Protein AF-A0A1I7UHD6-F1 (afdb_monomer_lite)

InterPro domains:
  IPR021109 Aspartic peptidase domain superfamily [G3DSA:2.40.70.10] (118-215)
  IPR021109 Aspartic peptidase domain superfamily [SSF50630] (141-214)

Organism: NCBI:txid1561998

Radius of gyration: 34.46 Å; chains: 1; bounding box: 64×34×118 Å

Structure (mmCIF, N/CA/C/O backbone):
data_AF-A0A1I7UHD6-F1
#
_entry.id   AF-A0A1I7UHD6-F1
#
loop_
_atom_site.group_PDB
_atom_site.id
_atom_site.type_symbol
_atom_site.label_atom_id
_atom_site.label_alt_id
_atom_site.label_comp_id
_atom_site.label_asym_id
_atom_site.label_entity_id
_atom_site.label_seq_id
_atom_site.pdbx_PDB_ins_code
_atom_site.Cartn_x
_atom_site.Cartn_y
_atom_site.Cartn_z
_atom_site.occupancy
_atom_site.B_iso_or_equiv
_atom_site.auth_seq_id
_atom_site.auth_comp_id
_atom_site.auth_asym_id
_atom_site.auth_atom_id
_atom_site.pdbx_PDB_model_num
ATOM 1 N N . MET A 1 1 ? -45.005 -13.170 99.912 1.00 50.12 1 MET A N 1
ATOM 2 C CA . MET A 1 1 ? -44.453 -11.968 99.238 1.00 50.12 1 MET A CA 1
ATOM 3 C C . MET A 1 1 ? -43.103 -12.192 98.543 1.00 50.12 1 MET A C 1
ATOM 5 O O . MET A 1 1 ? -42.925 -11.662 97.458 1.00 50.12 1 MET A O 1
ATOM 9 N N . LEU A 1 2 ? -42.170 -12.991 99.082 1.00 47.84 2 LEU A N 1
ATOM 10 C CA . LEU A 1 2 ? -40.834 -13.198 98.481 1.00 47.84 2 LEU A CA 1
ATOM 11 C C . LEU A 1 2 ? -40.802 -14.017 97.167 1.00 47.84 2 LEU A C 1
ATOM 13 O O . LEU A 1 2 ? -39.896 -13.822 96.358 1.00 47.84 2 LEU A O 1
ATOM 17 N N . SER A 1 3 ? -41.776 -14.901 96.911 1.00 46.91 3 SER A N 1
ATOM 18 C CA . SER A 1 3 ? -41.813 -15.702 95.672 1.00 46.91 3 SER A CA 1
ATOM 19 C C . SER A 1 3 ? -42.258 -14.896 94.444 1.00 46.91 3 SER A C 1
ATOM 21 O O . SER A 1 3 ? -41.689 -15.072 93.369 1.00 46.91 3 SER A O 1
ATOM 23 N N . LEU A 1 4 ? -43.190 -13.947 94.606 1.00 42.12 4 LEU A N 1
ATOM 24 C CA . LEU A 1 4 ? -43.669 -13.089 93.512 1.00 42.12 4 LEU A CA 1
ATOM 25 C C . LEU A 1 4 ? -42.560 -12.182 92.952 1.00 42.12 4 LEU A C 1
ATOM 27 O O . LEU A 1 4 ? -42.476 -11.996 91.740 1.00 42.12 4 LEU A O 1
ATOM 31 N N . PHE A 1 5 ? -41.675 -11.676 93.819 1.00 47.91 5 PHE A N 1
ATOM 32 C CA . PHE A 1 5 ? -40.539 -10.827 93.432 1.00 47.91 5 PHE A CA 1
ATOM 33 C C . PHE A 1 5 ? -39.450 -11.578 92.651 1.00 47.91 5 PHE A C 1
ATOM 35 O O . PHE A 1 5 ? -38.775 -10.996 91.799 1.00 47.91 5 PHE A O 1
ATOM 42 N N . ARG A 1 6 ? -39.264 -12.880 92.913 1.00 47.97 6 ARG A N 1
ATOM 43 C CA . ARG A 1 6 ? -38.300 -13.703 92.163 1.00 47.97 6 ARG A CA 1
ATOM 44 C C . ARG A 1 6 ? -38.798 -14.013 90.752 1.00 47.97 6 ARG A C 1
ATOM 46 O O . ARG A 1 6 ? -38.011 -13.922 89.814 1.00 47.97 6 ARG A O 1
ATOM 53 N N . VAL A 1 7 ? -40.092 -14.296 90.591 1.00 50.19 7 VAL A N 1
ATOM 54 C CA . VAL A 1 7 ? -40.703 -14.578 89.279 1.00 50.19 7 VAL A CA 1
ATOM 55 C C . VAL A 1 7 ? -40.688 -13.340 88.370 1.00 50.19 7 VAL A C 1
ATOM 57 O O . VAL A 1 7 ? -40.366 -13.447 87.188 1.00 50.19 7 VAL A O 1
ATOM 60 N N . THR A 1 8 ? -40.935 -12.145 88.916 1.00 50.31 8 THR A N 1
ATOM 61 C CA . THR A 1 8 ? -40.861 -10.888 88.144 1.00 50.31 8 THR A CA 1
ATOM 62 C C . THR A 1 8 ? -39.436 -10.555 87.705 1.00 50.31 8 THR A C 1
ATOM 64 O O . THR A 1 8 ? -39.233 -10.229 86.538 1.00 50.31 8 THR A O 1
ATOM 67 N N . ARG A 1 9 ? -38.423 -10.708 88.573 1.00 51.16 9 ARG A N 1
ATOM 68 C CA . ARG A 1 9 ? -37.014 -10.497 88.179 1.00 51.16 9 ARG A CA 1
ATOM 69 C C . ARG A 1 9 ? -36.541 -11.472 87.100 1.00 5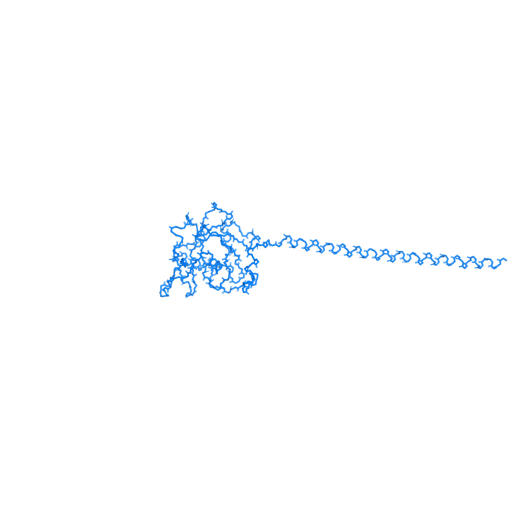1.16 9 ARG A C 1
ATOM 71 O O . ARG A 1 9 ? -35.817 -11.062 86.198 1.00 51.16 9 ARG A O 1
ATOM 78 N N . HIS A 1 10 ? -36.967 -12.734 87.165 1.00 51.56 10 HIS A N 1
ATOM 79 C CA . HIS A 1 10 ? -36.593 -13.742 86.171 1.00 51.56 10 HIS A CA 1
ATOM 80 C C . HIS A 1 10 ? -37.212 -13.450 84.795 1.00 51.56 10 HIS A C 1
ATOM 82 O O . HIS A 1 10 ? -36.529 -13.540 83.778 1.00 51.56 10 HIS A O 1
ATOM 88 N N . ASN A 1 11 ? -38.475 -13.013 84.761 1.00 47.78 11 ASN A N 1
ATOM 89 C CA . ASN A 1 11 ? -39.137 -12.629 83.515 1.00 47.78 11 ASN A CA 1
ATOM 90 C C . ASN A 1 11 ? -38.543 -11.343 82.914 1.00 47.78 11 ASN A C 1
ATOM 92 O O . ASN A 1 11 ? -38.290 -11.305 81.713 1.00 47.78 11 ASN A O 1
ATOM 96 N N . VAL A 1 12 ? -38.232 -10.324 83.724 1.00 55.00 12 VAL A N 1
ATOM 97 C CA . VAL A 1 12 ? -37.606 -9.074 83.242 1.00 55.00 12 VAL A CA 1
ATOM 98 C C . VAL A 1 12 ? -36.213 -9.323 82.646 1.00 55.00 12 VAL A C 1
ATOM 100 O O . VAL A 1 12 ? -35.902 -8.780 81.587 1.00 55.00 12 VAL A O 1
ATOM 103 N N . ALA A 1 13 ? -35.400 -10.191 83.258 1.00 55.41 13 ALA A N 1
ATOM 104 C CA . ALA A 1 13 ? -34.087 -10.561 82.723 1.00 55.41 13 ALA A CA 1
ATOM 105 C C . ALA A 1 13 ? -34.182 -11.290 81.367 1.00 55.41 13 ALA A C 1
ATOM 107 O O . ALA A 1 13 ? -33.401 -11.012 80.460 1.00 55.41 13 ALA A O 1
ATOM 108 N N . ARG A 1 14 ? -35.184 -12.165 81.200 1.00 51.88 14 ARG A N 1
ATOM 109 C CA . ARG A 1 14 ? -35.443 -12.900 79.948 1.00 51.88 14 ARG A CA 1
ATOM 110 C C . ARG A 1 14 ? -35.946 -11.992 78.817 1.00 51.88 14 ARG A C 1
ATOM 112 O O . ARG A 1 14 ? -35.573 -12.170 77.661 1.00 51.88 14 ARG A O 1
ATOM 119 N N . PHE A 1 15 ? -36.765 -10.989 79.141 1.00 50.00 15 PHE A N 1
ATOM 120 C CA . PHE A 1 15 ? -37.202 -9.974 78.174 1.00 50.00 15 PHE A CA 1
ATOM 121 C C . PHE A 1 15 ? -36.066 -9.022 77.769 1.00 50.00 15 PHE A C 1
ATOM 123 O O . PHE A 1 15 ? -35.993 -8.620 76.607 1.00 50.00 15 PHE A O 1
ATOM 130 N N . ALA A 1 16 ? -35.158 -8.693 78.692 1.00 55.28 16 ALA A N 1
ATOM 131 C CA . ALA A 1 16 ? -33.979 -7.881 78.399 1.00 55.28 16 ALA A CA 1
ATOM 132 C C . ALA A 1 16 ? -32.963 -8.620 77.503 1.00 55.28 16 ALA A C 1
ATOM 134 O O . ALA A 1 16 ? -32.478 -8.029 76.539 1.00 55.28 16 ALA A O 1
ATOM 135 N N . SER A 1 17 ? -32.705 -9.913 77.749 1.00 58.09 17 SER A N 1
ATOM 136 C CA . SER A 1 17 ? -31.796 -10.721 76.914 1.00 58.09 17 SER A CA 1
ATOM 137 C C . SER A 1 17 ? -32.329 -10.951 75.497 1.00 58.09 17 SER A C 1
ATOM 139 O O . SER A 1 17 ? -31.564 -10.974 74.538 1.00 58.09 17 SER A O 1
ATOM 141 N N . ASN A 1 18 ? -33.649 -11.084 75.336 1.00 57.94 18 ASN A N 1
ATOM 142 C CA . ASN A 1 18 ? -34.257 -11.219 74.012 1.00 57.94 18 ASN A CA 1
ATOM 143 C C . ASN A 1 18 ? -34.195 -9.914 73.205 1.00 57.94 18 ASN A C 1
ATOM 145 O O . ASN A 1 18 ? -34.052 -9.974 71.988 1.00 57.94 18 ASN A O 1
ATOM 149 N N . ARG A 1 19 ? -34.252 -8.740 73.854 1.00 61.19 19 ARG A N 1
ATOM 150 C CA . ARG A 1 19 ? -34.065 -7.448 73.170 1.00 61.19 19 ARG A CA 1
ATOM 151 C C . ARG A 1 19 ? -32.636 -7.246 72.672 1.00 61.19 19 ARG A C 1
ATOM 153 O O . ARG A 1 19 ? -32.474 -6.736 71.568 1.00 61.19 19 ARG A O 1
ATOM 160 N N . SER A 1 20 ? -31.621 -7.645 73.444 1.00 69.31 20 SER A N 1
ATOM 161 C CA . SER A 1 20 ? -30.226 -7.532 72.993 1.00 69.31 20 SER A CA 1
ATOM 162 C C . SER A 1 20 ? -29.933 -8.486 71.834 1.00 69.31 20 SER A C 1
ATOM 164 O O . SER A 1 20 ? -29.369 -8.064 70.833 1.00 69.31 20 SER A O 1
ATOM 166 N N . ALA A 1 21 ? -30.415 -9.732 71.907 1.00 69.62 21 ALA A N 1
ATOM 167 C CA . ALA A 1 21 ? -30.261 -10.705 70.825 1.00 69.62 21 ALA A CA 1
ATOM 168 C C . ALA A 1 21 ? -30.942 -10.256 69.517 1.00 69.62 21 ALA A C 1
ATOM 170 O O . ALA A 1 21 ? -30.402 -10.468 68.434 1.00 69.62 21 ALA A O 1
ATOM 171 N N . PHE A 1 22 ? -32.105 -9.600 69.608 1.00 71.50 22 PHE A N 1
ATOM 172 C CA . PHE A 1 22 ? -32.789 -9.041 68.438 1.00 71.50 22 PHE A CA 1
ATOM 173 C C . PHE A 1 22 ? -32.039 -7.846 67.837 1.00 71.50 22 PHE A C 1
ATOM 175 O O . PHE A 1 22 ? -31.973 -7.720 66.619 1.00 71.50 22 PHE A O 1
ATOM 182 N N . ALA A 1 23 ? -31.456 -6.985 68.676 1.00 75.44 23 ALA A N 1
ATOM 183 C CA . ALA A 1 23 ? -30.657 -5.850 68.219 1.00 75.44 23 ALA A CA 1
ATOM 184 C C . ALA A 1 23 ? -29.362 -6.301 67.520 1.00 75.44 23 ALA A C 1
ATOM 186 O O . ALA A 1 23 ? -29.008 -5.753 66.477 1.00 75.44 23 ALA A O 1
ATOM 187 N N . ASP A 1 24 ? -28.697 -7.332 68.046 1.00 77.50 24 ASP A N 1
ATOM 188 C CA . ASP A 1 24 ? -27.507 -7.921 67.423 1.00 77.50 24 ASP A CA 1
ATOM 189 C C . ASP A 1 24 ? -27.842 -8.617 66.095 1.00 77.50 24 ASP A C 1
ATOM 191 O O . ASP A 1 24 ? -27.095 -8.493 65.121 1.00 77.50 24 ASP A O 1
ATOM 195 N N . PHE A 1 25 ? -28.990 -9.302 66.022 1.00 77.81 25 PHE A N 1
ATOM 196 C CA . PHE A 1 25 ? -29.495 -9.887 64.779 1.00 77.81 25 PHE A CA 1
ATOM 197 C C . PHE A 1 25 ? -29.787 -8.812 63.722 1.00 77.81 25 PHE A C 1
ATOM 199 O O . PHE A 1 25 ? -29.304 -8.921 62.596 1.00 77.81 25 PHE A O 1
ATOM 206 N N . ASP A 1 26 ? -30.514 -7.753 64.090 1.00 82.38 26 ASP A N 1
ATOM 207 C CA . ASP A 1 26 ? -30.885 -6.663 63.179 1.00 82.38 26 ASP A CA 1
ATOM 208 C C . ASP A 1 26 ? -29.652 -5.897 62.672 1.00 82.38 26 ASP A C 1
ATOM 210 O O . ASP A 1 26 ? -29.547 -5.575 61.487 1.00 82.38 26 ASP A O 1
ATOM 214 N N . LYS A 1 27 ? -28.662 -5.679 63.546 1.00 87.31 27 LYS A N 1
ATOM 215 C CA . LYS A 1 27 ? -27.378 -5.079 63.169 1.00 87.31 27 LYS A CA 1
ATOM 216 C C . LYS A 1 27 ? -26.619 -5.950 62.169 1.00 87.31 27 LYS A C 1
ATOM 218 O O . LYS A 1 27 ? -26.208 -5.456 61.124 1.00 87.31 27 LYS A O 1
ATOM 223 N N . LYS A 1 28 ? -26.490 -7.253 62.441 1.00 86.62 28 LYS A N 1
ATOM 224 C CA . LYS A 1 28 ? -25.795 -8.188 61.544 1.00 86.62 28 LYS A CA 1
ATOM 225 C C . LYS A 1 28 ? -26.463 -8.269 60.169 1.00 86.62 28 LYS A C 1
ATOM 227 O O . LYS A 1 28 ? -25.769 -8.323 59.157 1.00 86.62 28 LYS A O 1
ATOM 232 N N . HIS A 1 29 ? -27.793 -8.243 60.127 1.00 85.00 29 HIS A N 1
ATOM 233 C CA . HIS A 1 29 ? -28.547 -8.275 58.874 1.00 85.00 29 HIS A CA 1
ATOM 234 C C . HIS A 1 29 ? -28.376 -6.983 58.060 1.00 85.00 29 HIS A C 1
ATOM 236 O O . HIS A 1 29 ? -28.239 -7.038 56.837 1.00 85.00 29 HIS A O 1
ATOM 242 N N . LYS A 1 30 ? -28.334 -5.823 58.730 1.00 88.06 30 LYS A N 1
ATOM 243 C CA . LYS A 1 30 ? -28.028 -4.529 58.099 1.00 88.06 30 LYS A CA 1
ATOM 244 C C . LYS A 1 30 ? -26.607 -4.480 57.548 1.00 88.06 30 LYS A C 1
ATOM 246 O O . LYS A 1 30 ? -26.426 -4.068 56.407 1.00 88.06 30 LYS A O 1
ATOM 251 N N . ASP A 1 31 ? -25.627 -4.967 58.305 1.00 90.25 31 ASP A N 1
ATOM 252 C CA . ASP A 1 31 ? -24.231 -5.020 57.860 1.00 90.25 31 ASP A CA 1
ATOM 253 C C . ASP A 1 31 ? -24.068 -5.939 56.630 1.00 90.25 31 ASP A C 1
ATOM 255 O O . ASP A 1 31 ? -23.335 -5.611 55.695 1.00 90.25 31 ASP A O 1
ATOM 259 N N . GLN A 1 32 ? -24.801 -7.060 56.579 1.00 91.06 32 GLN A N 1
ATOM 260 C CA . GLN A 1 32 ? -24.842 -7.938 55.402 1.00 91.06 32 GLN A CA 1
ATOM 261 C C . GLN A 1 32 ? -25.486 -7.268 54.180 1.00 91.06 32 GLN A C 1
ATOM 263 O O . GLN A 1 32 ? -24.952 -7.378 53.075 1.00 91.06 32 GLN A O 1
ATOM 268 N N . LEU A 1 33 ? -26.606 -6.563 54.364 1.00 90.25 33 LEU A N 1
ATOM 269 C CA . LEU A 1 33 ? -27.273 -5.810 53.295 1.00 90.25 33 LEU A CA 1
ATOM 270 C C . LEU A 1 33 ? -26.372 -4.708 52.726 1.00 90.25 33 LEU A C 1
ATOM 272 O O . LEU A 1 33 ? -26.298 -4.540 51.510 1.00 90.25 33 LEU A O 1
ATOM 276 N N . GLU A 1 34 ? -25.647 -4.000 53.588 1.00 91.88 34 GLU A N 1
ATOM 277 C CA . GLU A 1 34 ? -24.710 -2.958 53.171 1.00 91.88 34 GLU A CA 1
ATOM 278 C C . GLU A 1 34 ? -23.510 -3.546 52.409 1.00 91.88 34 GLU A C 1
ATOM 280 O O . GLU A 1 34 ? -23.064 -2.985 51.405 1.00 91.88 34 GLU A O 1
ATOM 285 N N . GLY A 1 35 ? -23.021 -4.718 52.830 1.00 93.06 35 GLY A N 1
ATOM 286 C CA . GLY A 1 35 ? -21.985 -5.464 52.112 1.00 93.06 35 GLY A CA 1
ATOM 287 C C . GLY A 1 35 ? -22.418 -5.877 50.702 1.00 93.06 35 GLY A C 1
ATOM 288 O O . GLY A 1 35 ? -21.689 -5.635 49.739 1.00 93.06 35 GLY A O 1
ATOM 289 N N . LEU A 1 36 ? -23.628 -6.428 50.567 1.00 92.50 36 LEU A N 1
ATOM 290 C CA . LEU A 1 36 ? -24.204 -6.802 49.269 1.00 92.50 36 LEU A CA 1
ATOM 291 C C . LEU A 1 36 ? -24.409 -5.587 48.361 1.00 92.50 36 LEU A C 1
ATOM 293 O O . LEU A 1 36 ? -24.122 -5.649 47.166 1.00 92.50 36 LEU A O 1
ATOM 297 N N . ARG A 1 37 ? -24.855 -4.460 48.922 1.00 92.88 37 ARG A N 1
ATOM 298 C CA . ARG A 1 37 ? -25.041 -3.220 48.164 1.00 92.88 37 ARG A CA 1
ATOM 299 C C . ARG A 1 37 ? -23.725 -2.707 47.582 1.00 92.88 37 ARG A C 1
ATOM 301 O O . ARG A 1 37 ? -23.682 -2.343 46.412 1.00 92.88 37 ARG A O 1
ATOM 308 N N . LYS A 1 38 ? -22.639 -2.735 48.360 1.00 94.56 38 LYS A N 1
ATOM 309 C CA . LYS A 1 38 ? -21.304 -2.353 47.869 1.00 94.56 38 LYS A CA 1
ATOM 310 C C . LYS A 1 38 ? -20.807 -3.269 46.752 1.00 94.56 38 LYS A C 1
ATOM 312 O O . LYS A 1 38 ? -20.218 -2.779 45.794 1.00 94.56 38 LYS A O 1
ATOM 317 N N . GLN A 1 39 ? -21.061 -4.574 46.855 1.00 94.12 39 GLN A N 1
ATOM 318 C CA . GLN A 1 39 ? -20.718 -5.522 45.791 1.00 94.12 39 GLN A CA 1
ATOM 319 C C . GLN A 1 39 ? -21.497 -5.240 44.503 1.00 94.12 39 GLN A C 1
ATOM 321 O O . GLN A 1 39 ? -20.906 -5.270 43.428 1.00 94.12 39 GLN A O 1
ATOM 326 N N . LEU A 1 40 ? -22.791 -4.918 44.607 1.00 93.81 40 LEU A N 1
ATOM 327 C CA . LEU A 1 40 ? -23.622 -4.567 43.454 1.00 93.81 40 LEU A CA 1
ATOM 328 C C . LEU A 1 40 ? -23.099 -3.317 42.729 1.00 93.81 40 LEU A C 1
ATOM 330 O O . LEU A 1 40 ? -22.991 -3.327 41.506 1.00 93.81 40 LEU A O 1
ATOM 334 N N . GLU A 1 41 ? -22.739 -2.265 43.468 1.00 93.38 41 GLU A N 1
ATOM 335 C CA . GLU A 1 41 ? -22.203 -1.031 42.872 1.00 93.38 41 GLU A CA 1
ATOM 336 C C . GLU A 1 41 ? -20.837 -1.251 42.204 1.00 93.38 41 GLU A C 1
ATOM 338 O O . GLU A 1 41 ? -20.581 -0.722 41.120 1.00 93.38 41 GLU A O 1
ATOM 343 N N . ALA A 1 42 ? -19.973 -2.083 42.797 1.00 93.75 42 ALA A N 1
ATOM 344 C CA . ALA A 1 42 ? -18.698 -2.455 42.182 1.00 93.75 42 ALA A CA 1
ATOM 345 C C . ALA A 1 42 ? -18.913 -3.201 40.855 1.00 93.75 42 ALA A C 1
ATOM 347 O O . ALA A 1 42 ? -18.311 -2.848 39.844 1.00 93.75 42 ALA A O 1
ATOM 348 N N . MET A 1 43 ? -19.834 -4.169 40.846 1.00 93.50 43 MET A N 1
ATOM 349 C CA . MET A 1 43 ? -20.189 -4.935 39.649 1.00 93.50 43 MET A CA 1
ATOM 350 C C . MET A 1 43 ? -20.770 -4.038 38.555 1.00 93.50 43 MET A C 1
ATOM 352 O O . MET A 1 43 ? -20.430 -4.182 37.386 1.00 93.50 43 MET A O 1
ATOM 356 N N . LYS A 1 44 ? -21.622 -3.080 38.931 1.00 92.62 44 LYS A N 1
ATOM 357 C CA . LYS A 1 44 ? -22.195 -2.111 37.995 1.00 92.62 44 LYS A CA 1
ATOM 358 C C . LYS A 1 44 ? -21.112 -1.254 37.342 1.00 92.62 44 LYS A C 1
ATOM 360 O O . LYS A 1 44 ? -21.110 -1.103 36.128 1.00 92.62 44 LYS A O 1
ATOM 365 N N . THR A 1 45 ? -20.154 -0.777 38.135 1.00 92.62 45 THR A N 1
ATOM 366 C CA . THR A 1 45 ? -19.016 0.007 37.631 1.00 92.62 45 THR A CA 1
ATOM 367 C C . THR A 1 45 ? -18.157 -0.805 36.654 1.00 92.62 45 THR A C 1
ATOM 369 O O . THR A 1 45 ? -17.692 -0.279 35.646 1.00 92.62 45 THR A O 1
ATOM 372 N N . GLU A 1 46 ? -17.962 -2.097 36.925 1.00 92.81 46 GLU A N 1
ATOM 373 C CA . GLU A 1 46 ? -17.215 -3.004 36.049 1.00 92.81 46 GLU A CA 1
ATOM 374 C C . GLU A 1 46 ? -17.956 -3.267 34.728 1.00 92.81 46 GLU A C 1
ATOM 376 O O . GLU A 1 46 ? -17.352 -3.202 33.657 1.00 92.81 46 GLU A O 1
ATOM 381 N N . VAL A 1 47 ? -19.277 -3.472 34.786 1.00 91.88 47 VAL A N 1
ATOM 382 C CA . VAL A 1 47 ? -20.133 -3.602 33.596 1.00 91.88 47 VAL A CA 1
ATOM 383 C C . VAL A 1 47 ? -20.113 -2.323 32.760 1.00 91.88 47 VAL A C 1
ATOM 385 O O . VAL A 1 47 ? -19.933 -2.407 31.548 1.00 91.88 47 VAL A O 1
ATOM 388 N N . ASP A 1 48 ? -20.222 -1.148 33.379 1.00 88.06 48 ASP A N 1
ATOM 389 C CA . ASP A 1 48 ? -20.142 0.137 32.672 1.00 88.06 48 ASP A CA 1
ATOM 390 C C . ASP A 1 48 ? -18.758 0.327 32.014 1.00 88.06 48 ASP A C 1
ATOM 392 O O . ASP A 1 48 ? -18.647 0.841 30.898 1.00 88.06 48 ASP A O 1
ATOM 396 N N . GLY A 1 49 ? -17.688 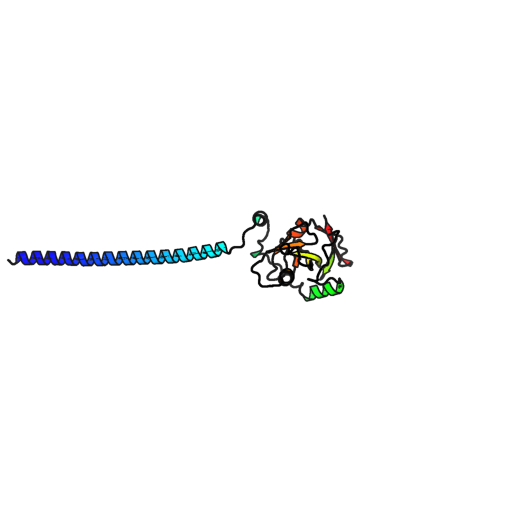-0.150 32.661 1.00 88.69 49 GLY A N 1
ATOM 397 C CA . GLY A 1 49 ? -16.342 -0.194 32.087 1.00 88.69 49 GLY A CA 1
ATOM 398 C C . GLY A 1 49 ? -16.244 -1.102 30.856 1.00 88.69 49 GLY A C 1
ATOM 399 O O . GLY A 1 49 ? -15.663 -0.707 29.845 1.00 88.69 49 GLY A O 1
ATOM 400 N N . LEU A 1 50 ? -16.850 -2.290 30.911 1.00 86.00 50 LEU A N 1
ATOM 401 C CA . LEU A 1 50 ? -16.905 -3.223 29.782 1.00 86.00 50 LEU A CA 1
ATOM 402 C C . LEU A 1 50 ? -17.752 -2.681 28.625 1.00 86.00 50 LEU A C 1
ATOM 404 O O . LEU A 1 50 ? -17.352 -2.806 27.470 1.00 86.00 50 LEU A O 1
ATOM 408 N N . MET A 1 51 ? -18.885 -2.041 28.916 1.00 76.31 51 MET A N 1
ATOM 409 C CA . MET A 1 51 ? -19.737 -1.424 27.894 1.00 76.31 51 MET A CA 1
ATOM 410 C C . MET A 1 51 ? -18.996 -0.310 27.152 1.00 76.31 51 MET A C 1
ATOM 412 O O . MET A 1 51 ? -18.981 -0.309 25.923 1.00 76.31 51 MET A O 1
ATOM 416 N N . ASN A 1 52 ? -18.273 0.552 27.873 1.00 77.69 52 ASN A N 1
ATOM 417 C CA . ASN A 1 52 ? -17.407 1.561 27.257 1.00 77.69 52 ASN A CA 1
ATOM 418 C C . ASN A 1 52 ? -16.289 0.938 26.405 1.00 77.69 52 ASN A C 1
ATOM 420 O O . ASN A 1 52 ? -15.914 1.496 25.377 1.00 77.69 52 ASN A O 1
ATOM 424 N N . GLN A 1 53 ? -15.733 -0.210 26.800 1.00 74.94 53 GLN A N 1
ATOM 425 C CA . GLN A 1 53 ? -14.747 -0.910 25.970 1.00 74.94 53 GLN A CA 1
ATOM 426 C C . GLN A 1 53 ? -15.374 -1.454 24.684 1.00 74.94 53 GLN A C 1
ATOM 428 O O . GLN A 1 53 ? -14.762 -1.325 23.629 1.00 74.94 53 GLN A O 1
ATOM 433 N N . ILE A 1 54 ? -16.584 -2.019 24.756 1.00 72.94 54 ILE A N 1
ATOM 434 C CA . ILE A 1 54 ? -17.307 -2.567 23.599 1.00 72.94 54 ILE A CA 1
ATOM 435 C C . ILE A 1 54 ? -17.701 -1.463 22.613 1.00 72.94 54 ILE A C 1
ATOM 437 O O . ILE A 1 54 ? -17.513 -1.639 21.412 1.00 72.94 54 ILE A O 1
ATOM 441 N N . GLU A 1 55 ? -18.198 -0.326 23.101 1.00 69.75 55 GLU A N 1
ATOM 442 C CA . GLU A 1 55 ? -18.577 0.816 22.254 1.00 69.75 55 GLU A CA 1
ATOM 443 C C . GLU A 1 55 ? -17.378 1.445 21.528 1.00 69.75 55 GLU A C 1
ATOM 445 O O . GLU A 1 55 ? -17.536 1.988 20.437 1.00 69.75 55 GLU A O 1
ATOM 450 N N . ASN A 1 56 ? -16.173 1.316 22.093 1.00 67.00 56 ASN A N 1
ATOM 451 C CA . ASN A 1 56 ? -14.929 1.809 21.499 1.00 67.00 56 ASN A CA 1
ATOM 452 C C . ASN A 1 56 ? -14.166 0.752 20.679 1.00 67.00 56 ASN A C 1
ATOM 454 O O . ASN A 1 56 ? -13.074 1.035 20.177 1.00 67.00 56 ASN A O 1
ATOM 458 N N . LEU A 1 57 ? -14.702 -0.464 20.518 1.00 58.03 57 LEU A N 1
ATOM 459 C CA . LEU A 1 57 ? -14.128 -1.416 19.569 1.00 58.03 57 LEU A CA 1
ATOM 460 C C . LEU A 1 57 ? -14.381 -0.913 18.137 1.00 58.03 57 LEU A C 1
ATOM 462 O O . LEU A 1 57 ? -15.501 -0.508 17.819 1.00 58.03 57 LEU A O 1
ATOM 466 N N . PRO A 1 58 ? -13.379 -0.955 17.239 1.00 54.25 58 PRO A N 1
ATOM 467 C CA . PRO A 1 58 ? -13.583 -0.580 15.846 1.00 54.25 58 PRO A CA 1
ATOM 468 C C . PRO A 1 58 ? -14.695 -1.447 15.241 1.00 54.25 58 PRO A C 1
ATOM 470 O O . PRO A 1 58 ? -14.660 -2.674 15.370 1.00 54.25 58 PRO A O 1
ATOM 473 N N . MET A 1 59 ? -15.685 -0.811 14.600 1.00 47.25 59 MET A N 1
ATOM 474 C CA . MET A 1 59 ? -16.788 -1.516 13.941 1.00 47.25 59 MET A CA 1
ATOM 475 C C . MET A 1 59 ? -16.228 -2.572 12.985 1.00 47.25 59 MET A C 1
ATOM 477 O O . MET A 1 59 ? -15.583 -2.240 11.990 1.00 47.25 59 MET A O 1
ATOM 481 N N . ARG A 1 60 ? -16.507 -3.846 13.281 1.00 49.00 60 ARG A N 1
ATOM 482 C CA . ARG A 1 60 ? -16.261 -4.956 12.358 1.00 49.00 60 ARG A CA 1
ATOM 483 C C . ARG A 1 60 ? -17.067 -4.716 11.094 1.00 49.00 60 ARG A C 1
ATOM 485 O O . ARG A 1 60 ? -18.292 -4.596 11.148 1.00 49.00 60 ARG A O 1
ATOM 492 N N . THR A 1 61 ? -16.389 -4.656 9.959 1.00 50.62 61 THR A N 1
ATOM 493 C CA . THR A 1 61 ? -17.084 -4.620 8.679 1.00 50.62 61 THR A CA 1
ATOM 494 C C . THR A 1 61 ? -17.471 -6.048 8.282 1.00 50.62 61 THR A C 1
ATOM 496 O O . THR A 1 61 ? -16.748 -6.990 8.602 1.00 50.62 61 THR A O 1
ATOM 499 N N . PRO A 1 62 ? -18.564 -6.257 7.529 1.00 45.97 62 PRO A N 1
ATOM 500 C CA . PRO A 1 62 ? -18.902 -7.573 6.971 1.00 45.97 62 PRO A CA 1
ATOM 501 C C . PRO A 1 62 ? -17.799 -8.176 6.076 1.00 45.97 62 PRO A C 1
ATOM 503 O O . PRO A 1 62 ? -17.815 -9.369 5.785 1.00 45.97 62 PRO A O 1
ATOM 506 N N . TYR A 1 63 ? -16.835 -7.357 5.638 1.00 47.62 63 TYR A N 1
ATOM 507 C CA . TYR A 1 63 ? -15.658 -7.784 4.883 1.00 47.62 63 TYR A CA 1
ATOM 508 C C . TYR A 1 63 ? -14.622 -8.511 5.765 1.00 47.62 63 TYR A C 1
ATOM 510 O O . TYR A 1 63 ? -13.921 -9.400 5.281 1.00 47.62 63 TYR A O 1
ATOM 518 N N . ASP A 1 64 ? -14.573 -8.200 7.067 1.00 55.19 64 ASP A N 1
ATOM 519 C CA . ASP A 1 64 ? -13.616 -8.776 8.018 1.00 55.19 64 ASP A CA 1
ATOM 520 C C . ASP A 1 64 ? -13.909 -10.250 8.339 1.00 55.19 64 ASP A C 1
ATOM 522 O O . ASP A 1 64 ? -12.984 -11.047 8.470 1.00 55.19 64 ASP A O 1
ATOM 526 N N . GLU A 1 65 ? -15.179 -10.657 8.435 1.00 52.62 65 GLU A N 1
ATOM 527 C CA . GLU A 1 65 ? -15.527 -12.007 8.913 1.00 52.62 65 GLU A CA 1
ATOM 528 C C . GLU A 1 65 ? -15.211 -13.114 7.903 1.00 52.62 65 GLU A C 1
ATOM 530 O O . GLU A 1 65 ? -14.766 -14.196 8.289 1.00 52.62 65 GLU A O 1
ATOM 535 N N . LYS A 1 66 ? -15.394 -12.849 6.603 1.00 46.56 66 LYS A N 1
ATOM 536 C CA . LYS A 1 66 ? -15.143 -13.852 5.561 1.00 46.56 66 LYS A CA 1
ATOM 537 C C . LYS A 1 66 ? -13.651 -14.056 5.302 1.00 46.56 66 LYS A C 1
ATOM 539 O O . LYS A 1 66 ? -13.252 -15.182 5.035 1.00 46.56 66 LYS A O 1
ATOM 544 N N . TRP A 1 67 ? -12.832 -13.006 5.388 1.00 50.78 67 TRP A N 1
ATOM 545 C CA . TRP A 1 67 ? -11.399 -13.094 5.092 1.00 50.78 67 TRP A CA 1
ATOM 546 C C . TRP A 1 67 ? -10.552 -13.440 6.316 1.00 50.78 67 TRP A C 1
ATOM 548 O O . TRP A 1 67 ? -9.665 -14.279 6.194 1.00 50.78 67 TRP A O 1
ATOM 558 N N . GLN A 1 68 ? -10.850 -12.917 7.513 1.00 53.50 68 GLN A N 1
ATOM 559 C CA . GLN A 1 68 ? -10.047 -13.237 8.706 1.00 53.50 68 GLN A CA 1
ATOM 560 C C . GLN A 1 68 ? -10.030 -14.734 9.054 1.00 53.50 68 GLN A C 1
ATOM 562 O O . GLN A 1 68 ? -9.061 -15.195 9.648 1.00 53.50 68 GLN A O 1
ATOM 567 N N . ALA A 1 69 ? -11.043 -15.504 8.645 1.00 52.56 69 ALA A N 1
ATOM 568 C CA . ALA A 1 69 ? -11.076 -16.956 8.829 1.00 52.56 69 ALA A CA 1
ATOM 569 C C . ALA A 1 69 ? -10.080 -17.734 7.937 1.00 52.56 69 ALA A C 1
ATOM 571 O O . ALA A 1 69 ? -9.748 -18.872 8.265 1.00 52.56 69 ALA A O 1
ATOM 572 N N . TYR A 1 70 ? -9.599 -17.141 6.835 1.00 55.53 70 TYR A N 1
ATOM 573 C CA . TYR A 1 70 ? -8.637 -17.757 5.903 1.00 55.53 70 TYR A CA 1
ATOM 574 C C . TYR A 1 70 ? -7.250 -17.103 5.932 1.00 55.53 70 TYR A C 1
ATOM 576 O O . TYR A 1 70 ? -6.314 -17.618 5.321 1.00 55.53 70 TYR A O 1
ATOM 584 N N . LEU A 1 71 ? -7.101 -15.975 6.629 1.00 63.06 71 LEU A N 1
ATOM 585 C CA . LEU A 1 71 ? -5.814 -15.311 6.785 1.00 63.06 71 LEU A CA 1
ATOM 586 C C . LEU A 1 71 ? -4.943 -16.087 7.772 1.00 63.06 71 LEU A C 1
ATOM 588 O O . LEU A 1 71 ? -5.360 -16.386 8.888 1.00 63.06 71 LEU A O 1
ATOM 592 N N . ALA A 1 72 ? -3.708 -16.383 7.363 1.00 64.94 72 ALA A N 1
ATOM 593 C CA . ALA A 1 72 ? -2.770 -17.150 8.181 1.00 64.94 72 ALA A CA 1
ATOM 594 C C . ALA A 1 72 ? -2.455 -16.469 9.527 1.00 64.94 72 ALA A C 1
ATOM 596 O O . ALA A 1 72 ? -2.156 -17.155 10.503 1.00 64.94 72 ALA A O 1
ATOM 597 N N . VAL A 1 73 ? -2.518 -15.131 9.582 1.00 80.62 73 VAL A N 1
ATOM 598 C CA . VAL A 1 73 ? -2.211 -14.323 10.770 1.00 80.62 73 VAL A CA 1
ATOM 599 C C . VAL A 1 73 ? -3.129 -13.091 10.815 1.00 80.62 73 VAL A C 1
ATOM 601 O O . VAL A 1 73 ? -3.152 -12.340 9.838 1.00 80.62 73 VAL A O 1
ATOM 604 N N . PRO A 1 74 ? -3.855 -12.829 11.921 1.00 85.62 74 PRO A N 1
ATOM 605 C CA . PRO A 1 74 ? -4.606 -11.588 12.105 1.00 85.62 74 PRO A CA 1
ATOM 606 C C . PRO A 1 74 ? -3.701 -10.352 12.071 1.00 85.62 74 PRO A C 1
ATOM 608 O O . PRO A 1 74 ? -2.591 -10.383 12.599 1.00 85.62 74 PRO A O 1
ATOM 611 N N . TYR A 1 75 ? -4.200 -9.216 11.572 1.00 87.50 75 TYR A N 1
ATOM 612 C CA . TYR A 1 75 ? -3.380 -8.005 11.439 1.00 87.50 75 TYR A CA 1
ATOM 613 C C . TYR A 1 75 ? -2.702 -7.574 12.747 1.00 87.50 75 TYR A C 1
ATOM 615 O O . TYR A 1 75 ? -1.546 -7.161 12.735 1.00 87.50 75 TYR A O 1
ATOM 623 N N . LYS A 1 76 ? -3.373 -7.710 13.899 1.00 86.50 76 LYS A N 1
ATOM 624 C CA . LYS A 1 76 ? -2.798 -7.388 15.219 1.00 86.50 76 LYS A CA 1
ATOM 625 C C . LYS A 1 76 ? -1.496 -8.153 15.524 1.00 86.50 76 LYS A C 1
ATOM 627 O O . LYS A 1 76 ? -0.612 -7.571 16.148 1.00 86.50 76 LYS A O 1
ATOM 632 N N . ASP A 1 77 ? -1.349 -9.361 14.986 1.00 87.50 77 ASP A N 1
ATOM 633 C CA . ASP A 1 77 ? -0.210 -10.260 15.197 1.00 87.50 77 ASP A CA 1
ATOM 634 C C . ASP A 1 77 ? 0.746 -10.275 13.988 1.00 87.50 77 ASP A C 1
ATOM 636 O O . ASP A 1 77 ? 1.854 -10.795 14.075 1.00 87.50 77 ASP A O 1
ATOM 640 N N . TYR A 1 78 ? 0.339 -9.680 12.862 1.00 89.44 78 TYR A N 1
ATOM 641 C CA . TYR A 1 78 ? 1.162 -9.544 11.665 1.00 89.44 78 TYR A CA 1
ATOM 642 C C . TYR A 1 78 ? 2.332 -8.579 11.898 1.00 89.44 78 TYR A C 1
ATOM 644 O O . TYR A 1 78 ? 2.127 -7.410 12.237 1.00 89.44 78 TYR A O 1
ATOM 652 N N . ASP A 1 79 ? 3.553 -9.063 11.688 1.00 89.38 79 ASP A N 1
ATOM 653 C CA . ASP A 1 79 ? 4.782 -8.274 11.690 1.00 89.38 79 ASP A CA 1
ATOM 654 C C . ASP A 1 79 ? 5.762 -8.848 10.667 1.00 89.38 79 ASP A C 1
ATOM 656 O O . ASP A 1 79 ? 5.843 -10.064 10.482 1.00 89.38 79 ASP A O 1
ATOM 660 N N . VAL A 1 80 ? 6.500 -7.969 9.994 1.00 88.75 80 VAL A N 1
ATOM 661 C CA . VAL A 1 80 ? 7.487 -8.348 8.981 1.00 88.75 80 VAL A CA 1
ATOM 662 C C . VAL A 1 80 ? 8.728 -7.490 9.163 1.00 88.75 80 VAL A C 1
ATOM 664 O O . VAL A 1 80 ? 8.650 -6.270 9.306 1.00 88.75 80 VAL A O 1
ATOM 667 N N . ALA A 1 81 ? 9.892 -8.135 9.161 1.00 89.19 81 ALA A N 1
ATOM 668 C CA . ALA A 1 81 ? 11.169 -7.448 9.260 1.00 89.19 81 ALA A CA 1
ATOM 669 C C . ALA A 1 81 ? 11.537 -6.810 7.911 1.00 89.19 81 ALA A C 1
ATOM 671 O O . ALA A 1 81 ? 11.934 -7.510 6.980 1.00 89.19 81 ALA A O 1
ATOM 672 N N . MET A 1 82 ? 11.428 -5.481 7.828 1.00 89.31 82 MET A N 1
ATOM 673 C CA . MET A 1 82 ? 11.814 -4.689 6.651 1.00 89.31 82 MET A CA 1
ATOM 674 C C . MET A 1 82 ? 12.754 -3.535 7.050 1.00 89.31 82 MET A C 1
ATOM 676 O O . MET A 1 82 ? 12.392 -2.365 6.912 1.00 89.31 82 MET A O 1
ATOM 680 N N . PRO A 1 83 ? 13.948 -3.831 7.602 1.00 85.38 83 PRO A N 1
ATOM 681 C CA . PRO A 1 83 ? 14.876 -2.799 8.070 1.00 85.38 83 PRO A CA 1
ATOM 682 C C . PRO A 1 83 ? 15.584 -2.055 6.927 1.00 85.38 83 PRO A C 1
ATOM 684 O O . PRO A 1 83 ? 16.183 -1.010 7.161 1.00 85.38 83 PRO A O 1
ATOM 687 N N . ASP A 1 84 ? 15.543 -2.604 5.714 1.00 87.31 84 ASP A N 1
ATOM 688 C CA . ASP A 1 84 ? 16.276 -2.170 4.523 1.00 87.31 84 ASP A CA 1
ATOM 689 C C . ASP A 1 84 ? 15.496 -1.190 3.633 1.00 87.31 84 ASP A C 1
ATOM 691 O O . ASP A 1 84 ? 15.961 -0.848 2.550 1.00 87.31 84 ASP A O 1
ATOM 695 N N . ILE A 1 85 ? 14.307 -0.753 4.064 1.00 90.06 85 ILE A N 1
ATOM 696 C CA . ILE A 1 85 ? 13.518 0.266 3.365 1.00 90.06 85 ILE A CA 1
ATOM 697 C C . ILE A 1 85 ? 13.148 1.382 4.346 1.00 90.06 85 ILE A C 1
ATOM 699 O O . ILE A 1 85 ? 12.297 1.224 5.226 1.00 90.06 85 ILE A O 1
ATOM 703 N N . GLY A 1 86 ? 13.773 2.541 4.163 1.00 87.69 86 GLY A N 1
ATOM 704 C CA . GLY A 1 86 ? 13.546 3.753 4.939 1.00 87.69 86 GLY A CA 1
ATOM 705 C C . GLY A 1 86 ? 13.413 5.010 4.079 1.00 87.69 86 GLY A C 1
ATOM 706 O O . GLY A 1 86 ? 13.220 4.970 2.868 1.00 87.69 86 GLY A O 1
ATOM 707 N N . ASN A 1 87 ? 13.507 6.174 4.728 1.00 87.44 87 ASN A N 1
ATOM 708 C CA . ASN A 1 87 ? 13.400 7.466 4.040 1.00 87.44 87 ASN A CA 1
ATOM 709 C C . ASN A 1 87 ? 14.503 7.670 2.989 1.00 87.44 87 ASN A C 1
ATOM 711 O O . ASN A 1 87 ? 14.232 8.225 1.929 1.00 87.44 87 ASN A O 1
ATOM 715 N N . GLU A 1 88 ? 15.726 7.222 3.278 1.00 90.62 88 GLU A N 1
ATOM 716 C CA . GLU A 1 88 ? 16.859 7.327 2.351 1.00 90.62 88 GLU A CA 1
ATOM 717 C C . GLU A 1 88 ? 16.616 6.520 1.069 1.00 90.62 88 GLU A C 1
ATOM 719 O O . GLU A 1 88 ? 16.946 6.982 -0.022 1.00 90.62 88 GLU A O 1
ATOM 724 N N . ASP A 1 89 ? 15.942 5.374 1.177 1.00 93.38 89 ASP A N 1
ATOM 725 C CA . ASP A 1 89 ? 15.583 4.538 0.032 1.00 93.38 89 ASP A CA 1
ATOM 726 C C . ASP A 1 89 ? 14.556 5.204 -0.871 1.00 93.38 89 ASP A C 1
ATOM 728 O O . ASP A 1 89 ? 14.727 5.221 -2.088 1.00 93.38 89 ASP A O 1
ATOM 732 N N . TYR A 1 90 ? 13.528 5.830 -0.293 1.00 93.56 90 TYR A N 1
ATOM 733 C CA . TYR A 1 90 ? 12.576 6.613 -1.082 1.00 93.56 90 TYR A CA 1
ATOM 734 C C . TYR A 1 90 ? 13.242 7.805 -1.775 1.00 93.56 90 TYR A C 1
ATOM 736 O O . TYR A 1 90 ? 12.889 8.108 -2.912 1.00 93.56 90 TYR A O 1
ATOM 744 N N . ASN A 1 91 ? 14.221 8.452 -1.136 1.00 92.75 91 ASN A N 1
ATOM 745 C CA . ASN A 1 91 ? 14.984 9.535 -1.761 1.00 92.75 91 ASN A CA 1
ATOM 746 C C . ASN A 1 91 ? 15.848 9.017 -2.922 1.00 92.75 91 ASN A C 1
ATOM 748 O O . ASN A 1 91 ? 15.929 9.661 -3.965 1.00 92.75 91 ASN A O 1
ATOM 752 N N . SER A 1 92 ? 16.464 7.843 -2.761 1.00 93.00 92 SER A N 1
ATOM 753 C CA . SER A 1 92 ? 17.217 7.177 -3.827 1.00 93.00 92 SER A CA 1
ATOM 754 C C . SER A 1 92 ? 16.309 6.836 -5.013 1.00 93.00 92 SER A C 1
ATOM 756 O O . SER A 1 92 ? 16.611 7.195 -6.151 1.00 93.00 92 SER A O 1
ATOM 758 N N . LEU A 1 93 ? 15.142 6.235 -4.755 1.00 93.69 93 LEU A N 1
ATOM 759 C CA . LEU A 1 93 ? 14.138 5.958 -5.785 1.00 93.69 93 LEU A CA 1
ATOM 760 C C . LEU A 1 93 ? 13.689 7.243 -6.498 1.00 93.69 93 LEU A C 1
ATOM 762 O O . LEU A 1 93 ? 13.648 7.277 -7.726 1.00 93.69 93 LEU A O 1
ATOM 766 N N . ALA A 1 94 ? 13.422 8.316 -5.752 1.00 92.31 94 ALA A N 1
ATOM 767 C CA . ALA A 1 94 ? 13.057 9.612 -6.318 1.00 92.31 94 ALA A CA 1
ATOM 768 C C . ALA A 1 94 ? 14.142 10.167 -7.252 1.00 92.31 94 ALA A C 1
ATOM 770 O O . ALA A 1 94 ? 13.830 10.631 -8.345 1.00 92.31 94 ALA A O 1
ATOM 771 N N . TYR A 1 95 ? 15.410 10.077 -6.845 1.00 90.81 95 TYR A N 1
ATOM 772 C CA . TYR A 1 95 ? 16.543 10.548 -7.638 1.00 90.81 95 TYR A CA 1
ATOM 773 C C . TYR A 1 95 ? 16.697 9.783 -8.959 1.00 90.81 95 TYR A C 1
ATOM 775 O O . TYR A 1 95 ? 16.908 10.397 -10.000 1.00 90.81 95 TYR A O 1
ATOM 783 N N . TYR A 1 96 ? 16.580 8.452 -8.935 1.00 89.69 96 TYR A N 1
ATOM 784 C CA . TYR A 1 96 ? 16.809 7.628 -10.128 1.00 89.69 96 TYR A CA 1
ATOM 785 C C . TYR A 1 96 ? 15.615 7.549 -11.082 1.00 89.69 96 TYR A C 1
ATOM 787 O O . TYR A 1 96 ? 15.817 7.383 -12.283 1.00 89.69 96 TYR A O 1
ATOM 795 N N . TYR A 1 97 ? 14.390 7.614 -10.559 1.00 90.69 97 TYR A N 1
ATOM 796 C CA . TYR A 1 97 ? 13.168 7.406 -11.344 1.00 90.69 97 TYR A CA 1
ATOM 797 C C . TYR A 1 97 ? 12.353 8.681 -11.548 1.00 90.69 97 TYR A C 1
ATOM 799 O O . TYR A 1 97 ? 11.306 8.618 -12.184 1.00 90.69 97 TYR A O 1
ATOM 807 N N . GLU A 1 98 ? 12.816 9.814 -11.010 1.00 93.94 98 GLU A N 1
ATOM 808 C CA . GLU A 1 98 ? 12.184 11.135 -11.134 1.00 93.94 98 GLU A CA 1
ATOM 809 C C . GLU A 1 98 ? 10.727 11.174 -10.632 1.00 93.94 98 GLU A C 1
ATOM 811 O O . GLU A 1 98 ? 9.937 12.039 -11.004 1.00 93.94 98 GLU A O 1
ATOM 816 N N . ILE A 1 99 ? 10.367 10.235 -9.751 1.00 95.06 99 ILE A N 1
ATOM 817 C CA . ILE A 1 99 ? 9.061 10.163 -9.094 1.00 95.06 99 ILE A CA 1
ATOM 818 C C . ILE A 1 99 ? 9.302 10.175 -7.592 1.00 95.06 99 ILE A C 1
ATOM 820 O O . ILE A 1 99 ? 9.650 9.157 -6.988 1.00 95.06 99 ILE A O 1
ATOM 824 N N . GLU A 1 100 ? 9.118 11.336 -6.974 1.00 96.44 100 GLU A N 1
ATOM 825 C CA . GLU A 1 100 ? 9.269 11.485 -5.531 1.00 96.44 100 GLU A CA 1
ATOM 826 C C . GLU A 1 100 ? 8.111 10.812 -4.778 1.00 96.44 100 GLU A C 1
ATOM 828 O O . GLU A 1 100 ? 6.943 10.912 -5.165 1.00 96.44 100 GLU A O 1
ATOM 833 N N . ASN A 1 101 ? 8.430 10.111 -3.687 1.00 97.12 101 ASN A N 1
ATOM 834 C CA . ASN A 1 101 ? 7.417 9.508 -2.826 1.00 97.12 101 ASN A CA 1
ATOM 835 C C . ASN A 1 101 ? 6.583 10.593 -2.130 1.00 97.12 101 ASN A C 1
ATOM 837 O O . ASN A 1 101 ? 7.136 11.504 -1.520 1.00 97.12 101 ASN A O 1
ATOM 841 N N . LEU A 1 102 ? 5.262 10.429 -2.148 1.00 97.00 102 LEU A N 1
ATOM 842 C CA . LEU A 1 102 ? 4.259 11.371 -1.640 1.00 97.00 102 LEU A CA 1
ATOM 843 C C . LEU A 1 102 ? 4.171 12.682 -2.437 1.00 97.00 102 LEU A C 1
ATOM 845 O O . LEU A 1 102 ? 3.566 13.645 -1.969 1.00 97.00 102 LEU A O 1
ATOM 849 N N . SER A 1 103 ? 4.737 12.718 -3.647 1.00 97.00 103 SER A N 1
ATOM 850 C CA . SER A 1 103 ? 4.594 13.866 -4.544 1.00 97.00 103 SER A CA 1
ATOM 851 C C . SER A 1 103 ? 3.183 13.963 -5.133 1.00 97.00 103 SER A C 1
ATOM 853 O O . SER A 1 103 ? 2.529 12.938 -5.336 1.00 97.00 103 SER A O 1
ATOM 855 N N . PRO A 1 104 ? 2.705 15.173 -5.463 1.00 97.31 104 PRO A N 1
ATOM 856 C CA . PRO A 1 104 ? 1.470 15.354 -6.212 1.00 97.31 104 PRO A CA 1
ATOM 857 C C . PRO A 1 104 ? 1.452 14.599 -7.548 1.00 97.31 104 PRO A C 1
ATOM 859 O O . PRO A 1 104 ? 2.415 14.643 -8.313 1.00 97.31 104 PRO A O 1
ATOM 862 N N . ALA A 1 105 ? 0.320 13.978 -7.869 1.00 96.50 105 ALA A N 1
ATOM 863 C CA . ALA A 1 105 ? 0.015 13.449 -9.191 1.00 96.50 105 ALA A CA 1
ATOM 864 C C . ALA A 1 105 ? -1.077 14.304 -9.855 1.00 96.50 105 ALA A C 1
ATOM 866 O O . ALA A 1 105 ? -2.042 14.727 -9.217 1.00 96.50 105 ALA A O 1
ATOM 867 N N . ASN A 1 106 ? -0.940 14.553 -11.160 1.00 91.56 106 ASN A N 1
ATOM 868 C CA . ASN A 1 106 ? -1.893 15.388 -11.903 1.00 91.56 106 ASN A CA 1
ATOM 869 C C . ASN A 1 106 ? -3.280 14.738 -12.001 1.00 91.56 106 ASN A C 1
ATOM 871 O O . ASN A 1 106 ? -4.301 15.408 -11.881 1.00 91.56 106 ASN A O 1
ATOM 875 N N . SER A 1 107 ? -3.316 13.431 -12.265 1.00 95.06 107 SER A N 1
ATOM 876 C CA . SER A 1 107 ? -4.542 12.642 -12.395 1.00 95.06 107 SER A CA 1
ATOM 877 C C . SER A 1 107 ? -4.221 11.149 -12.324 1.00 95.06 107 SER A C 1
ATOM 879 O O . SER A 1 107 ? -3.053 10.759 -12.380 1.00 95.06 107 SER A O 1
ATOM 881 N N . PHE A 1 108 ? -5.257 10.316 -12.219 1.00 96.88 108 PHE A N 1
ATOM 882 C CA . PHE A 1 108 ? -5.106 8.875 -12.402 1.00 96.88 108 PHE A CA 1
ATOM 883 C C . PHE A 1 108 ? -4.744 8.563 -13.863 1.00 96.88 108 PHE A C 1
ATOM 885 O O . PHE A 1 108 ? -5.357 9.137 -14.769 1.00 96.88 108 PHE A O 1
ATOM 892 N N . PRO A 1 109 ? -3.776 7.667 -14.109 1.00 96.00 109 PRO A N 1
ATOM 893 C CA . PRO A 1 109 ? -3.344 7.339 -15.460 1.00 96.00 109 PRO A CA 1
ATOM 894 C C . PRO A 1 109 ? -4.417 6.570 -16.240 1.00 96.00 109 PRO A C 1
ATOM 896 O O . PRO A 1 109 ? -5.197 5.797 -15.684 1.00 96.00 109 PRO A O 1
ATOM 899 N N . SER A 1 110 ? -4.438 6.786 -17.557 1.00 94.75 110 SER A N 1
ATOM 900 C CA . SER A 1 110 ? -5.292 6.071 -18.506 1.00 94.75 110 SER A CA 1
ATOM 901 C C . SER A 1 110 ? -4.456 5.696 -19.739 1.00 94.75 110 SER A C 1
ATOM 903 O O . SER A 1 110 ? -4.058 6.598 -20.482 1.00 94.75 110 SER A O 1
ATOM 905 N N . PRO A 1 111 ? -4.139 4.404 -19.955 1.00 95.19 111 PRO A N 1
ATOM 906 C CA . PRO A 1 111 ? -4.560 3.250 -19.152 1.00 95.19 111 PRO A CA 1
ATOM 907 C C . PRO A 1 111 ? -3.897 3.209 -17.761 1.00 95.19 111 PRO A C 1
ATOM 909 O O . PRO A 1 111 ? -2.809 3.746 -17.570 1.00 95.19 111 PRO A O 1
ATOM 912 N N . ALA A 1 112 ? -4.554 2.560 -16.792 1.00 96.94 112 ALA A N 1
ATOM 913 C CA . ALA A 1 112 ? -4.054 2.451 -15.416 1.00 96.94 112 ALA A CA 1
ATOM 914 C C . ALA A 1 112 ? -2.803 1.555 -15.301 1.00 96.94 112 ALA A C 1
ATOM 916 O O . ALA A 1 112 ? -1.888 1.854 -14.537 1.00 96.94 112 ALA A O 1
ATOM 917 N N . PHE A 1 113 ? -2.750 0.478 -16.088 1.00 96.75 113 PHE A N 1
ATOM 918 C CA . PHE A 1 113 ? -1.658 -0.499 -16.139 1.00 96.75 113 PHE A CA 1
ATOM 919 C C . PHE A 1 113 ? -1.230 -0.725 -17.602 1.00 96.75 113 PHE A C 1
ATOM 921 O O . PHE A 1 113 ? -2.045 -0.485 -18.502 1.00 96.75 113 PHE A O 1
ATOM 928 N N . PRO A 1 114 ? 0.015 -1.167 -17.873 1.00 97.00 114 PRO A N 1
ATOM 929 C CA . PRO A 1 114 ? 1.067 -1.543 -16.920 1.00 97.00 114 PRO A CA 1
ATOM 930 C C . PRO A 1 114 ? 1.736 -0.358 -16.218 1.00 97.00 114 PRO A C 1
ATOM 932 O O . PRO A 1 114 ? 1.835 0.733 -16.775 1.00 97.00 114 PRO A O 1
ATOM 935 N N . VAL A 1 115 ? 2.297 -0.614 -15.035 1.00 97.06 115 VAL A N 1
ATOM 936 C CA . VAL A 1 115 ? 3.156 0.329 -14.301 1.00 97.06 115 VAL A CA 1
ATOM 937 C C . VAL A 1 115 ? 4.579 -0.208 -14.242 1.00 97.06 115 VAL A C 1
ATOM 939 O O . VAL A 1 115 ? 4.801 -1.371 -13.905 1.00 97.06 115 VAL A O 1
ATOM 942 N N . ALA A 1 116 ? 5.554 0.632 -14.587 1.00 95.69 116 ALA A N 1
ATOM 943 C CA . ALA A 1 116 ? 6.962 0.277 -14.473 1.00 95.69 116 ALA A CA 1
ATOM 944 C C . ALA A 1 116 ? 7.402 0.294 -13.003 1.00 95.69 116 ALA A C 1
ATOM 946 O O . ALA A 1 116 ? 7.168 1.267 -12.290 1.00 95.69 116 ALA A O 1
ATOM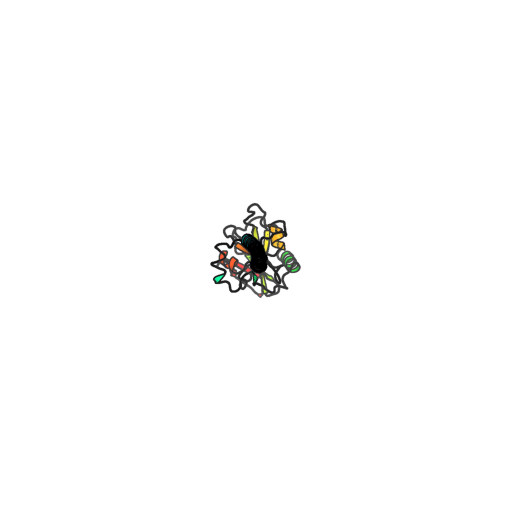 947 N N . GLY A 1 117 ? 8.064 -0.776 -12.573 1.00 95.81 117 GLY A N 1
ATOM 948 C CA . GLY A 1 117 ? 8.676 -0.893 -11.255 1.00 95.81 117 GLY A CA 1
ATOM 949 C C . GLY A 1 117 ? 10.159 -1.246 -11.343 1.00 95.81 117 GLY A C 1
ATOM 950 O O . GLY A 1 117 ? 10.699 -1.545 -12.415 1.00 95.81 117 GLY A O 1
ATOM 951 N N . THR A 1 118 ? 10.824 -1.227 -10.194 1.00 95.12 118 THR A N 1
ATOM 952 C CA . THR A 1 118 ? 12.256 -1.494 -10.047 1.00 95.12 118 THR A CA 1
ATOM 953 C C . THR A 1 118 ? 12.550 -2.528 -8.968 1.00 95.12 118 THR A C 1
ATOM 955 O O . THR A 1 118 ? 11.796 -2.681 -8.014 1.00 95.12 118 THR A O 1
ATOM 958 N N . ILE A 1 119 ? 13.663 -3.239 -9.111 1.00 93.31 119 ILE A N 1
ATOM 959 C CA . ILE A 1 119 ? 14.195 -4.145 -8.098 1.00 93.31 119 ILE A CA 1
ATOM 960 C C . ILE A 1 119 ? 15.233 -3.371 -7.277 1.00 93.31 119 ILE A C 1
ATOM 962 O O . ILE A 1 119 ? 16.396 -3.259 -7.667 1.00 93.31 119 ILE A O 1
ATOM 966 N N . HIS A 1 120 ? 14.809 -2.834 -6.136 1.00 90.00 120 HIS A N 1
ATOM 967 C CA . HIS A 1 120 ? 15.657 -2.129 -5.173 1.00 90.00 120 HIS A CA 1
ATOM 968 C C . HIS A 1 120 ? 16.386 -3.123 -4.253 1.00 90.00 120 HIS A C 1
ATOM 970 O O . HIS A 1 120 ? 15.880 -4.218 -4.002 1.00 90.00 120 HIS A O 1
ATOM 976 N N . HIS A 1 121 ? 17.593 -2.786 -3.783 1.00 83.50 121 HIS A N 1
ATOM 977 C CA . HIS A 1 121 ? 18.435 -3.651 -2.923 1.00 83.50 121 HIS A CA 1
ATOM 978 C C . HIS A 1 121 ? 18.521 -5.130 -3.359 1.00 83.50 121 HIS A C 1
ATOM 980 O O . HIS A 1 121 ? 18.613 -6.039 -2.542 1.00 83.50 121 HIS A O 1
ATOM 986 N N . SER A 1 122 ? 18.529 -5.384 -4.670 1.00 75.38 122 SER A N 1
ATOM 987 C CA . SER A 1 122 ? 18.613 -6.711 -5.315 1.00 75.38 122 SER A CA 1
ATOM 988 C C . SER A 1 122 ? 17.377 -7.621 -5.233 1.00 75.38 122 SER A C 1
ATOM 990 O O . SER A 1 122 ? 17.310 -8.573 -6.011 1.00 75.38 122 SER A O 1
ATOM 992 N N . ASN A 1 123 ? 16.394 -7.370 -4.362 1.00 85.75 123 ASN A N 1
ATOM 993 C CA . ASN A 1 123 ? 15.220 -8.253 -4.226 1.00 85.75 123 ASN A CA 1
ATOM 994 C C . ASN A 1 123 ? 13.904 -7.559 -3.819 1.00 85.75 123 ASN A C 1
ATOM 996 O O . ASN A 1 123 ? 12.912 -8.246 -3.570 1.00 85.75 123 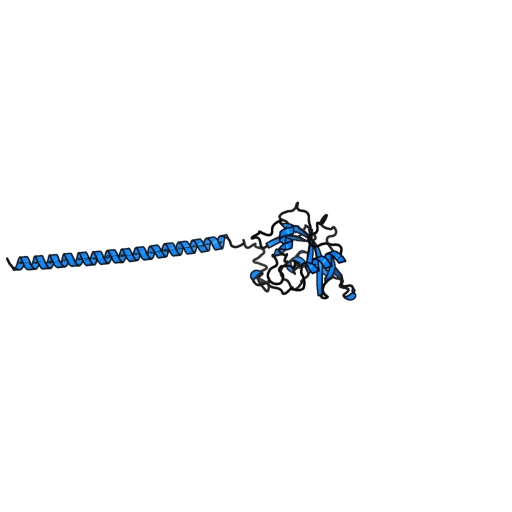ASN A O 1
ATOM 1000 N N . ARG A 1 124 ? 13.866 -6.226 -3.744 1.00 93.25 124 ARG A N 1
ATOM 1001 C CA . ARG A 1 124 ? 12.671 -5.471 -3.347 1.00 93.25 124 ARG A CA 1
ATOM 1002 C C . ARG A 1 124 ? 11.971 -4.911 -4.574 1.00 93.25 124 ARG A C 1
ATOM 1004 O O . ARG A 1 124 ? 12.462 -3.980 -5.200 1.00 93.25 124 ARG A O 1
ATOM 1011 N N . PHE A 1 125 ? 10.824 -5.477 -4.928 1.00 96.00 125 PHE A N 1
ATOM 1012 C CA . PHE A 1 125 ? 10.013 -4.992 -6.041 1.00 96.00 125 PHE A CA 1
ATOM 1013 C C . PHE A 1 125 ? 9.302 -3.698 -5.639 1.00 96.00 125 PHE A C 1
ATOM 1015 O O . PHE A 1 125 ? 8.272 -3.735 -4.978 1.00 96.00 125 PHE A O 1
ATOM 1022 N N . MET A 1 126 ? 9.858 -2.554 -6.021 1.00 97.31 126 MET A N 1
ATOM 1023 C CA . MET A 1 126 ? 9.314 -1.234 -5.724 1.00 97.31 126 MET A CA 1
ATOM 1024 C C . MET A 1 126 ? 8.544 -0.692 -6.929 1.00 97.31 126 MET A C 1
ATOM 1026 O O . MET A 1 126 ? 9.045 -0.730 -8.054 1.00 97.31 126 MET A O 1
ATOM 1030 N N . VAL A 1 127 ? 7.345 -0.158 -6.709 1.00 97.88 127 VAL A N 1
ATOM 1031 C CA . VAL A 1 127 ? 6.510 0.429 -7.768 1.00 97.88 127 VAL A CA 1
ATOM 1032 C C . VAL A 1 127 ? 5.864 1.737 -7.295 1.00 97.88 127 VAL A C 1
ATOM 1034 O O . VAL A 1 127 ? 5.316 1.768 -6.190 1.00 97.88 127 VAL A O 1
ATOM 1037 N N . PRO A 1 128 ? 5.916 2.822 -8.088 1.00 98.00 128 PRO A N 1
ATOM 1038 C CA . PRO A 1 128 ? 5.175 4.039 -7.794 1.00 98.00 128 PRO A CA 1
ATOM 1039 C C . PRO A 1 128 ? 3.739 3.905 -8.306 1.00 98.00 128 PRO A C 1
ATOM 1041 O O . PRO A 1 128 ? 3.523 3.638 -9.486 1.00 98.00 128 PRO A O 1
ATOM 1044 N N . LEU A 1 129 ? 2.754 4.106 -7.433 1.00 98.56 129 LEU A N 1
ATOM 1045 C CA . LEU A 1 129 ? 1.334 4.066 -7.786 1.00 98.56 129 LEU A CA 1
ATOM 1046 C C . LEU A 1 129 ? 0.656 5.383 -7.420 1.00 98.56 129 LEU A C 1
ATOM 1048 O O . LEU A 1 129 ? 0.966 5.989 -6.394 1.00 98.56 129 LEU A O 1
ATOM 1052 N N . VAL A 1 130 ? -0.285 5.819 -8.257 1.00 98.50 130 VAL A N 1
ATOM 1053 C CA . VAL A 1 130 ? -1.096 7.011 -7.988 1.00 98.50 130 VAL A CA 1
ATOM 1054 C C . VAL A 1 130 ? -2.217 6.640 -7.029 1.00 98.50 130 VAL A C 1
ATOM 1056 O O . VAL A 1 130 ? -3.022 5.757 -7.321 1.00 98.50 130 VAL A O 1
ATOM 1059 N N . CYS A 1 131 ? -2.302 7.325 -5.895 1.00 98.50 131 CYS A N 1
ATOM 1060 C CA . CYS A 1 131 ? -3.260 7.014 -4.846 1.00 98.50 131 CYS A CA 1
ATOM 1061 C C . CYS A 1 131 ? -4.083 8.227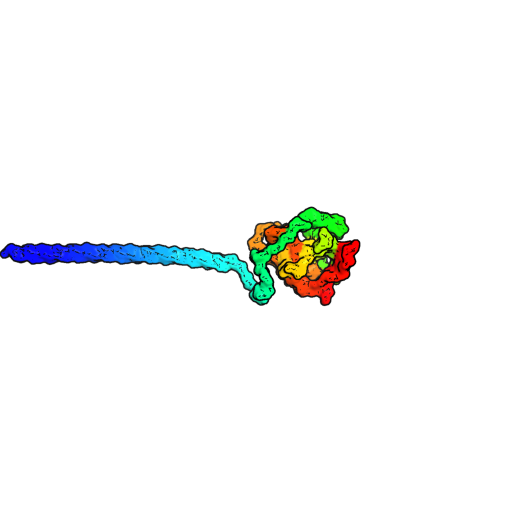 -4.429 1.00 98.50 131 CYS A C 1
ATOM 1063 O O . CYS A 1 131 ? -3.611 9.364 -4.447 1.00 98.50 131 CYS A O 1
ATOM 1065 N N . GLN A 1 132 ? -5.316 7.969 -4.002 1.00 97.69 132 GLN A N 1
ATOM 1066 C CA . GLN A 1 132 ? -6.215 8.982 -3.458 1.00 97.69 132 GLN A CA 1
ATOM 1067 C C . GLN A 1 132 ? -7.054 8.369 -2.337 1.00 97.69 132 GLN A C 1
ATOM 1069 O O . GLN A 1 132 ? -7.524 7.237 -2.460 1.00 97.69 132 GLN A O 1
ATOM 1074 N N . LEU A 1 133 ? -7.244 9.118 -1.251 1.00 95.94 133 LEU A N 1
ATOM 1075 C CA . LEU A 1 133 ? -8.135 8.722 -0.165 1.00 95.94 133 LEU A CA 1
ATOM 1076 C C . LEU A 1 133 ? -9.588 8.797 -0.653 1.00 95.94 133 LEU A C 1
ATOM 1078 O O . LEU A 1 133 ? -10.018 9.843 -1.139 1.00 95.94 133 LEU A O 1
ATOM 1082 N N . ILE A 1 134 ? -10.351 7.711 -0.515 1.00 95.31 134 ILE A N 1
ATOM 1083 C CA . ILE A 1 134 ? -11.735 7.652 -1.018 1.00 95.31 134 ILE A CA 1
ATOM 1084 C C . ILE A 1 134 ? -12.626 8.648 -0.279 1.00 95.31 134 ILE A C 1
ATOM 1086 O O . ILE A 1 134 ? -13.492 9.281 -0.876 1.00 95.31 134 ILE A O 1
ATOM 1090 N N . GLU A 1 135 ? -12.383 8.827 1.016 1.00 92.06 135 GLU A N 1
ATOM 1091 C CA . GLU A 1 135 ? -13.114 9.761 1.867 1.00 92.06 135 GLU A CA 1
ATOM 1092 C C . GLU A 1 135 ? -12.849 11.237 1.502 1.00 92.06 135 GLU A C 1
ATOM 1094 O O . GLU A 1 135 ? -13.544 12.124 1.998 1.00 92.06 135 GLU A O 1
ATOM 1099 N N . LYS A 1 136 ? -11.871 11.517 0.625 1.00 92.00 136 LYS A N 1
ATOM 1100 C CA . LYS A 1 136 ? -11.552 12.856 0.108 1.00 92.00 136 LYS A CA 1
ATOM 1101 C C . LYS A 1 136 ? -11.426 12.837 -1.428 1.00 92.00 136 LYS A C 1
ATOM 1103 O O . LYS A 1 136 ? -10.334 13.035 -1.958 1.00 92.00 136 LYS A O 1
ATOM 1108 N N . PRO A 1 137 ? -12.530 12.649 -2.172 1.00 89.44 137 PRO A N 1
ATOM 1109 C CA . PRO A 1 137 ? -12.492 12.481 -3.630 1.00 89.44 137 PRO A CA 1
ATOM 1110 C C . PRO A 1 137 ? -12.006 13.726 -4.392 1.00 89.44 137 PRO A C 1
ATOM 1112 O O . PRO A 1 137 ? -11.558 13.604 -5.535 1.00 89.44 137 PRO A O 1
ATOM 1115 N N . ASP A 1 138 ? -12.055 14.898 -3.756 1.00 89.94 138 ASP A N 1
ATOM 1116 C CA . ASP A 1 138 ? -11.584 16.172 -4.308 1.00 89.94 138 ASP A CA 1
ATOM 1117 C C . ASP A 1 138 ? -10.118 16.481 -3.951 1.00 89.94 138 ASP A C 1
ATOM 1119 O O . ASP A 1 138 ? -9.561 17.466 -4.437 1.00 89.94 138 ASP A O 1
ATOM 1123 N N . SER A 1 139 ? -9.467 15.673 -3.098 1.00 92.12 139 SER A N 1
ATOM 1124 C CA . SER A 1 139 ? -8.056 15.893 -2.766 1.00 92.12 139 SER A CA 1
ATOM 1125 C C . SER A 1 139 ? -7.164 15.570 -3.957 1.00 92.12 139 SER A C 1
ATOM 1127 O O . SER A 1 139 ? -7.462 14.679 -4.748 1.00 92.12 139 SER A O 1
ATOM 1129 N N . GLN A 1 140 ? -6.014 16.227 -4.062 1.00 94.50 140 GLN A N 1
ATOM 1130 C CA . GLN A 1 140 ? -5.046 15.881 -5.094 1.00 94.50 140 GLN A CA 1
ATOM 1131 C C . GLN A 1 140 ? -4.555 14.429 -4.908 1.00 94.50 140 GLN A C 1
ATOM 1133 O O . GLN A 1 140 ? -4.184 14.065 -3.788 1.00 94.50 140 GLN A O 1
ATOM 1138 N N . PRO A 1 141 ? -4.563 13.586 -5.958 1.00 97.44 141 PRO A N 1
ATOM 1139 C CA . PRO A 1 141 ? -3.903 12.287 -5.905 1.00 97.44 141 PRO A CA 1
ATOM 1140 C C . PRO A 1 141 ? -2.396 12.459 -5.699 1.00 97.44 141 PRO A C 1
ATOM 1142 O O . PRO A 1 141 ? -1.819 13.455 -6.135 1.00 97.44 141 PRO A O 1
ATOM 1145 N N . ILE A 1 142 ? -1.744 11.486 -5.072 1.00 98.19 142 ILE A N 1
ATOM 1146 C CA . ILE A 1 142 ? -0.298 11.512 -4.818 1.00 98.19 142 ILE A CA 1
ATOM 1147 C C . ILE A 1 142 ? 0.369 10.228 -5.308 1.00 98.19 142 ILE A C 1
ATOM 1149 O O . ILE A 1 142 ? -0.253 9.167 -5.317 1.00 98.19 142 ILE A O 1
ATOM 1153 N N . ASN A 1 143 ? 1.636 10.312 -5.701 1.00 98.38 143 ASN A N 1
ATOM 1154 C CA . ASN A 1 143 ? 2.458 9.145 -6.000 1.00 98.38 143 ASN A CA 1
ATOM 1155 C C . ASN A 1 143 ? 2.927 8.510 -4.693 1.00 98.38 143 ASN A C 1
ATOM 1157 O O . ASN A 1 143 ? 3.544 9.174 -3.863 1.00 98.38 143 ASN A O 1
ATOM 1161 N N . ILE A 1 144 ? 2.681 7.219 -4.515 1.00 98.44 144 ILE A N 1
ATOM 1162 C CA . ILE A 1 144 ? 3.141 6.452 -3.360 1.00 98.44 144 ILE A CA 1
ATOM 1163 C C . ILE A 1 144 ? 3.986 5.297 -3.875 1.00 98.44 144 ILE A C 1
ATOM 1165 O O . ILE A 1 144 ? 3.533 4.495 -4.690 1.00 98.44 144 ILE A O 1
ATOM 1169 N N . TRP A 1 145 ? 5.218 5.199 -3.386 1.00 98.25 145 TRP A N 1
ATOM 1170 C CA . TRP A 1 145 ? 6.054 4.032 -3.638 1.00 98.25 145 TRP A CA 1
ATOM 1171 C C . TRP A 1 145 ? 5.647 2.890 -2.716 1.00 98.25 145 TRP A C 1
ATOM 1173 O O . TRP A 1 145 ? 5.646 3.057 -1.493 1.00 98.25 145 TRP A O 1
ATOM 1183 N N . PHE A 1 146 ? 5.348 1.738 -3.310 1.00 98.25 146 PHE A N 1
ATOM 1184 C CA . PHE A 1 146 ? 5.025 0.498 -2.616 1.00 98.25 146 PHE A CA 1
ATOM 1185 C C . PHE A 1 146 ? 6.094 -0.563 -2.851 1.00 98.25 146 PHE A C 1
ATOM 1187 O O . PHE A 1 146 ? 6.566 -0.733 -3.975 1.00 98.25 146 PHE A O 1
ATOM 1194 N N . LEU A 1 147 ? 6.402 -1.319 -1.801 1.00 97.62 147 LEU A N 1
ATOM 1195 C CA . LEU A 1 147 ? 6.994 -2.645 -1.908 1.00 97.62 147 LEU A CA 1
ATOM 1196 C C . LEU A 1 147 ? 5.892 -3.638 -2.293 1.00 97.62 147 LEU A C 1
ATOM 1198 O O . LEU A 1 147 ? 4.943 -3.821 -1.534 1.00 97.62 147 LEU A O 1
ATOM 1202 N N . VAL A 1 148 ? 6.023 -4.298 -3.438 1.00 97.69 148 VAL A N 1
ATOM 1203 C CA . VAL A 1 148 ? 5.153 -5.410 -3.830 1.00 97.69 148 VAL A CA 1
ATOM 1204 C C . VAL A 1 148 ? 5.589 -6.660 -3.073 1.00 97.69 148 VAL A C 1
ATOM 1206 O O . VAL A 1 148 ? 6.698 -7.156 -3.284 1.00 97.69 148 VAL A O 1
ATOM 1209 N N . ASP A 1 149 ? 4.720 -7.167 -2.201 1.00 95.44 149 ASP A N 1
ATOM 1210 C CA . ASP A 1 149 ? 4.999 -8.341 -1.374 1.00 95.44 149 ASP A CA 1
ATOM 1211 C C . ASP A 1 149 ? 3.866 -9.363 -1.502 1.00 95.44 149 ASP A C 1
ATOM 1213 O O . ASP A 1 149 ? 2.814 -9.261 -0.873 1.00 95.44 149 ASP A O 1
ATOM 1217 N N . THR A 1 150 ? 4.097 -10.391 -2.320 1.00 93.00 150 THR A N 1
ATOM 1218 C CA . THR A 1 150 ? 3.130 -11.477 -2.524 1.00 93.00 150 THR A CA 1
ATOM 1219 C C . THR A 1 150 ? 2.988 -12.392 -1.303 1.00 93.00 150 THR A C 1
ATOM 1221 O O . THR A 1 150 ? 2.088 -13.225 -1.271 1.00 93.00 150 THR A O 1
ATOM 1224 N N . GLY A 1 151 ? 3.885 -12.290 -0.316 1.00 91.56 151 GLY A N 1
ATOM 1225 C CA . GLY A 1 151 ? 3.778 -12.986 0.966 1.00 91.56 151 GLY A CA 1
ATOM 1226 C C . GLY A 1 151 ? 2.997 -12.196 2.018 1.00 91.56 151 GLY A C 1
ATOM 1227 O O . GLY A 1 151 ? 2.586 -12.774 3.025 1.00 91.56 151 GLY A O 1
ATOM 1228 N N . ALA A 1 152 ? 2.765 -10.900 1.792 1.00 93.12 152 ALA A N 1
ATOM 1229 C CA . ALA A 1 152 ? 1.998 -10.051 2.689 1.00 93.12 152 ALA A CA 1
ATOM 1230 C C . ALA A 1 152 ? 0.491 -10.210 2.418 1.00 93.12 152 ALA A C 1
ATOM 1232 O O . ALA A 1 152 ? 0.037 -9.866 1.327 1.00 93.12 152 ALA A O 1
ATOM 1233 N N . PRO A 1 153 ? -0.317 -10.680 3.387 1.00 92.88 153 PRO A N 1
ATOM 1234 C CA . PRO A 1 153 ? -1.769 -10.771 3.222 1.00 92.88 153 PRO A CA 1
ATOM 1235 C C . PRO A 1 153 ? -2.477 -9.412 3.230 1.00 92.88 153 PRO A C 1
ATOM 1237 O O . PRO A 1 153 ? -3.640 -9.337 2.851 1.00 92.88 153 PRO A O 1
ATOM 1240 N N . TYR A 1 154 ? -1.802 -8.362 3.704 1.00 94.44 154 TYR A N 1
ATOM 1241 C CA . TYR A 1 154 ? -2.381 -7.039 3.901 1.00 94.44 154 TYR A CA 1
ATOM 1242 C C . TYR A 1 154 ? -1.609 -5.981 3.130 1.00 94.44 154 TYR A C 1
ATOM 1244 O O . TYR A 1 154 ? -0.380 -5.893 3.234 1.00 94.44 154 TYR A O 1
ATOM 1252 N N . THR A 1 155 ? -2.343 -5.092 2.478 1.00 97.50 155 THR A N 1
ATOM 1253 C CA . THR A 1 155 ? -1.804 -3.835 1.979 1.00 97.50 155 THR A CA 1
ATOM 1254 C C . THR A 1 155 ? -1.676 -2.860 3.138 1.00 97.50 155 THR A C 1
ATOM 1256 O O . THR A 1 155 ? -2.612 -2.641 3.911 1.00 97.50 155 THR A O 1
ATOM 1259 N N . CYS A 1 156 ? -0.484 -2.290 3.294 1.00 97.25 156 CYS A N 1
ATOM 1260 C CA . CYS A 1 156 ? -0.140 -1.428 4.415 1.00 97.25 156 CYS A CA 1
ATOM 1261 C C . CYS A 1 156 ? 0.410 -0.087 3.926 1.00 97.25 156 CYS A C 1
ATOM 1263 O O . CYS A 1 156 ? 1.178 -0.033 2.968 1.00 97.25 156 CYS A O 1
ATOM 1265 N N . ILE A 1 157 ? 0.067 0.997 4.613 1.00 97.12 157 ILE A N 1
ATOM 1266 C CA . ILE A 1 157 ? 0.615 2.333 4.374 1.00 97.12 157 ILE A CA 1
ATOM 1267 C C . ILE A 1 157 ? 1.300 2.862 5.631 1.00 97.12 157 ILE A C 1
ATOM 1269 O O . ILE A 1 157 ? 0.812 2.724 6.751 1.00 97.12 157 ILE A O 1
ATOM 1273 N N . SER A 1 158 ? 2.453 3.490 5.449 1.00 95.19 158 SER A N 1
ATOM 1274 C CA . SER A 1 158 ? 3.232 4.088 6.531 1.00 95.19 158 SER A CA 1
ATOM 1275 C C . SER A 1 158 ? 2.526 5.291 7.157 1.00 95.19 158 SER A C 1
ATOM 1277 O O . SER A 1 158 ? 1.752 5.993 6.506 1.00 95.19 158 SER A O 1
ATOM 1279 N N . LEU A 1 159 ? 2.878 5.618 8.405 1.00 92.56 159 LEU A N 1
ATOM 1280 C CA . LEU A 1 159 ? 2.365 6.821 9.080 1.00 92.56 159 LEU A CA 1
ATOM 1281 C C . LEU A 1 159 ? 2.660 8.119 8.309 1.00 92.56 159 LEU A C 1
ATOM 1283 O O . LEU A 1 159 ? 1.854 9.043 8.330 1.00 92.56 159 LEU A O 1
ATOM 1287 N N . LYS A 1 160 ? 3.792 8.183 7.597 1.00 94.12 160 LYS A N 1
ATOM 1288 C CA . LYS A 1 160 ? 4.141 9.333 6.747 1.00 94.12 160 LYS A CA 1
ATOM 1289 C C . LYS A 1 160 ? 3.173 9.478 5.566 1.00 94.12 160 LYS A C 1
ATOM 1291 O O . LYS A 1 160 ? 2.824 10.585 5.178 1.00 94.12 160 LYS A O 1
ATOM 1296 N N . THR A 1 161 ? 2.714 8.354 5.026 1.00 96.00 161 THR A N 1
ATOM 1297 C CA . THR A 1 161 ? 1.718 8.323 3.950 1.00 96.00 161 THR A CA 1
ATOM 1298 C C . THR A 1 161 ? 0.338 8.725 4.463 1.00 96.00 161 THR A C 1
ATOM 1300 O O . THR A 1 161 ? -0.336 9.533 3.832 1.00 96.00 161 THR A O 1
ATOM 1303 N N . VAL A 1 162 ? -0.054 8.229 5.641 1.00 94.62 162 VAL A N 1
ATOM 1304 C CA . VAL A 1 162 ? -1.289 8.645 6.331 1.00 94.62 162 VAL A CA 1
ATOM 1305 C C . VAL A 1 162 ? -1.308 10.162 6.535 1.00 94.62 162 VAL A C 1
ATOM 1307 O O . VAL A 1 162 ? -2.279 10.822 6.169 1.00 94.62 162 VAL A O 1
ATOM 1310 N N . GLU A 1 163 ? -0.213 10.730 7.043 1.00 94.12 163 GLU A N 1
ATOM 1311 C CA . GLU A 1 163 ? -0.071 12.177 7.220 1.00 94.12 163 GLU A CA 1
ATOM 1312 C C . GLU A 1 163 ? -0.223 12.944 5.904 1.00 94.12 163 GLU A C 1
ATOM 1314 O O . GLU A 1 163 ? -0.941 13.938 5.872 1.00 94.12 163 GLU A O 1
ATOM 1319 N N . ALA A 1 164 ? 0.393 12.476 4.815 1.00 95.19 164 ALA A N 1
ATOM 1320 C CA . ALA A 1 164 ? 0.288 13.126 3.509 1.00 95.19 164 ALA A CA 1
ATOM 1321 C C . ALA A 1 164 ? -1.141 13.097 2.937 1.00 95.19 164 ALA A C 1
ATOM 1323 O O . ALA A 1 164 ? -1.574 14.059 2.310 1.00 95.19 164 ALA A O 1
ATOM 1324 N N . LEU A 1 165 ? -1.893 12.019 3.176 1.00 93.50 165 LEU A N 1
ATOM 1325 C CA . LEU A 1 165 ? -3.264 11.862 2.678 1.00 93.50 165 LEU A CA 1
ATOM 1326 C C . LEU A 1 165 ? -4.293 12.640 3.511 1.00 93.50 165 LEU A C 1
ATOM 1328 O O . LEU A 1 165 ? -5.264 13.189 2.982 1.00 93.50 165 LEU A O 1
ATOM 1332 N N . ILE A 1 166 ? -4.121 12.668 4.833 1.00 90.56 166 ILE A N 1
ATOM 1333 C CA . ILE A 1 166 ? -5.114 13.237 5.754 1.00 90.56 166 ILE A CA 1
ATOM 1334 C C . ILE A 1 166 ? -4.762 14.676 6.135 1.00 90.56 166 ILE A C 1
ATOM 1336 O O . ILE A 1 166 ? -5.673 15.472 6.374 1.00 90.56 166 ILE A O 1
ATOM 1340 N N . GLY A 1 167 ? -3.475 15.017 6.151 1.00 87.62 167 GLY A N 1
ATOM 1341 C CA . GLY A 1 167 ? -2.931 16.273 6.668 1.00 87.62 167 GLY A CA 1
ATOM 1342 C C . GLY A 1 167 ? -2.608 16.238 8.167 1.00 87.62 167 GLY A C 1
ATOM 1343 O O . GLY A 1 167 ? -2.240 17.265 8.728 1.00 87.62 167 GLY A O 1
ATOM 1344 N N . THR A 1 168 ? -2.764 15.090 8.837 1.00 82.69 168 THR A N 1
ATOM 1345 C CA . THR A 1 168 ? -2.428 14.914 10.258 1.00 82.69 168 THR A CA 1
ATOM 1346 C C . THR A 1 168 ? -1.978 13.485 10.556 1.00 82.69 168 THR A C 1
ATOM 1348 O O . THR A 1 168 ? -2.411 12.535 9.904 1.00 82.69 168 THR A O 1
ATOM 1351 N N . ARG A 1 169 ? -1.109 13.339 11.563 1.00 73.94 169 ARG A N 1
ATOM 1352 C CA . ARG A 1 169 ? -0.731 12.046 12.163 1.00 73.94 169 ARG A CA 1
ATOM 1353 C C . ARG A 1 169 ? -1.660 11.621 13.296 1.00 73.94 169 ARG A C 1
ATOM 1355 O O . ARG A 1 169 ? -1.622 10.462 13.699 1.00 73.94 169 ARG A O 1
ATOM 1362 N N . ASP A 1 170 ? -2.445 12.559 13.816 1.00 71.81 170 ASP A N 1
ATOM 1363 C CA . ASP A 1 170 ? -3.268 12.375 15.006 1.00 71.81 170 ASP A CA 1
ATOM 1364 C C . ASP A 1 170 ? -4.610 11.767 14.597 1.00 71.81 170 ASP A C 1
ATOM 1366 O O . ASP A 1 170 ? -5.604 12.451 14.353 1.00 71.81 170 ASP A O 1
ATOM 1370 N N . THR A 1 171 ? -4.585 10.454 14.379 1.00 71.00 171 THR A N 1
ATOM 1371 C CA . THR A 1 171 ? -5.760 9.683 13.997 1.00 71.00 171 THR A CA 1
ATOM 1372 C C . THR A 1 171 ? -5.786 8.343 14.722 1.00 71.00 171 THR A C 1
ATOM 1374 O O . THR A 1 171 ? -4.821 7.570 14.698 1.00 71.00 171 THR A O 1
ATOM 1377 N N . ASP A 1 172 ? -6.927 8.063 15.351 1.00 76.62 172 ASP A N 1
ATOM 1378 C CA . ASP A 1 172 ? -7.238 6.754 15.931 1.00 76.62 172 ASP A CA 1
ATOM 1379 C C . ASP A 1 172 ? -7.567 5.720 14.845 1.00 76.62 172 ASP A C 1
ATOM 1381 O O . ASP A 1 172 ? -7.561 4.511 15.091 1.00 76.62 172 ASP A O 1
ATOM 1385 N N . GLN A 1 173 ? -7.811 6.180 13.612 1.00 79.12 173 GLN A N 1
ATOM 1386 C CA . GLN A 1 173 ? -8.087 5.325 12.472 1.00 79.12 173 GLN A CA 1
ATOM 1387 C C . GLN A 1 173 ? -6.830 4.534 12.086 1.00 79.12 173 GLN A C 1
ATOM 1389 O O . GLN A 1 173 ? -5.762 5.081 11.807 1.00 79.12 173 GLN A O 1
ATOM 1394 N N . ARG A 1 174 ? -6.964 3.205 12.067 1.00 85.62 174 ARG A N 1
ATOM 1395 C CA . ARG A 1 174 ? -5.892 2.267 11.682 1.00 85.62 174 ARG A CA 1
ATOM 1396 C C . ARG A 1 174 ? -6.091 1.642 10.304 1.00 85.62 174 ARG A C 1
ATOM 1398 O O . ARG A 1 174 ? -5.229 0.895 9.852 1.00 85.62 174 ARG A O 1
ATOM 1405 N N . VAL A 1 175 ? -7.205 1.961 9.650 1.00 91.94 175 VAL A N 1
ATOM 1406 C CA . VAL A 1 175 ? -7.635 1.364 8.385 1.00 91.94 175 VAL A CA 1
ATOM 1407 C C . VAL A 1 175 ? -8.140 2.461 7.463 1.00 91.94 175 VAL A C 1
ATOM 1409 O O . VAL A 1 175 ? -9.033 3.208 7.848 1.00 91.94 175 VAL A O 1
ATOM 1412 N N . PHE A 1 176 ? -7.615 2.541 6.247 1.00 94.19 176 PHE A N 1
ATOM 1413 C CA . PHE A 1 176 ? -7.960 3.567 5.261 1.00 94.19 176 PHE A CA 1
ATOM 1414 C C . PHE A 1 176 ? -8.436 2.933 3.966 1.00 94.19 176 PHE A C 1
ATOM 1416 O O . PHE A 1 176 ? -7.979 1.852 3.610 1.00 94.19 176 PHE A O 1
ATOM 1423 N N . ASN A 1 177 ? -9.337 3.600 3.247 1.00 96.19 177 ASN A N 1
ATOM 1424 C CA . ASN A 1 177 ? -9.776 3.133 1.940 1.00 96.19 177 ASN A CA 1
ATOM 1425 C C . ASN A 1 177 ? -9.176 4.028 0.859 1.00 96.19 177 ASN A C 1
ATOM 1427 O O . ASN A 1 177 ? -9.376 5.241 0.857 1.00 96.19 177 ASN A O 1
ATOM 1431 N N . LEU A 1 178 ? -8.444 3.428 -0.069 1.00 97.94 178 LEU A N 1
ATOM 1432 C CA . LEU A 1 178 ? -7.762 4.133 -1.141 1.00 97.94 178 LEU A CA 1
ATOM 1433 C C . LEU A 1 178 ? -8.239 3.666 -2.508 1.00 97.94 178 LEU A C 1
ATOM 1435 O O . LEU A 1 178 ? -8.485 2.482 -2.740 1.00 97.94 178 LEU A O 1
ATOM 1439 N N . HIS A 1 179 ? -8.290 4.616 -3.432 1.00 98.06 179 HIS A N 1
ATOM 1440 C CA . HIS A 1 179 ? -8.105 4.322 -4.842 1.00 98.06 179 HIS A CA 1
ATOM 1441 C C . HIS A 1 179 ? -6.607 4.157 -5.092 1.00 98.06 179 HIS A C 1
ATOM 1443 O O . HIS A 1 179 ? -5.825 5.031 -4.708 1.00 98.06 179 HIS A O 1
ATOM 1449 N N . ILE A 1 180 ? -6.210 3.050 -5.720 1.00 98.25 180 ILE A N 1
ATOM 1450 C CA . ILE A 1 180 ? -4.816 2.755 -6.071 1.00 98.25 180 ILE A CA 1
ATOM 1451 C C . ILE A 1 180 ? -4.754 2.514 -7.574 1.00 98.25 180 ILE A C 1
ATOM 1453 O O . ILE A 1 180 ? -5.328 1.548 -8.069 1.00 98.25 180 ILE A O 1
ATOM 1457 N N . GLN A 1 181 ? -4.053 3.396 -8.283 1.00 98.00 181 GLN A N 1
ATOM 1458 C CA . GLN A 1 181 ? -3.801 3.411 -9.727 1.00 98.00 181 GLN A CA 1
ATOM 1459 C C . GLN A 1 181 ? -5.038 3.557 -10.635 1.00 98.00 181 GLN A C 1
ATOM 1461 O O . GLN A 1 181 ? -4.940 4.128 -11.720 1.00 98.00 181 GLN A O 1
ATOM 1466 N N . GLU A 1 182 ? -6.215 3.141 -10.176 1.00 95.31 182 GLU A N 1
ATOM 1467 C CA . GLU A 1 182 ? -7.518 3.302 -10.818 1.00 95.31 182 GLU A CA 1
ATOM 1468 C C . GLU A 1 182 ? -8.592 3.679 -9.779 1.00 95.31 182 GLU A C 1
ATOM 1470 O O . GLU A 1 182 ? -8.494 3.332 -8.601 1.00 95.31 182 GLU A O 1
ATOM 1475 N N . LYS A 1 183 ? -9.641 4.396 -10.209 1.00 94.75 183 LYS A N 1
ATOM 1476 C CA . LYS A 1 183 ? -10.745 4.839 -9.330 1.00 94.75 183 LYS A CA 1
ATOM 1477 C C . LYS A 1 183 ? -11.870 3.812 -9.161 1.00 94.75 183 LYS A C 1
ATOM 1479 O O . LYS A 1 183 ? -12.733 3.980 -8.308 1.00 94.75 183 LYS A O 1
ATOM 1484 N N . SER A 1 184 ? -11.901 2.771 -9.988 1.00 91.06 184 SER A N 1
ATOM 1485 C CA . SER A 1 184 ? -12.959 1.750 -9.988 1.00 91.06 184 SER A CA 1
ATOM 1486 C C . SER A 1 184 ? -12.935 0.855 -8.755 1.00 91.06 184 SER A C 1
ATOM 1488 O O . SER A 1 184 ? -13.970 0.318 -8.369 1.00 91.06 184 SER A O 1
ATOM 1490 N N . THR A 1 185 ? -11.762 0.704 -8.145 1.00 93.31 185 THR A N 1
ATOM 1491 C CA . THR A 1 185 ? -11.522 -0.292 -7.106 1.00 93.31 185 THR A CA 1
ATOM 1492 C C . THR A 1 185 ? -11.246 0.404 -5.778 1.00 93.31 185 THR A C 1
ATOM 1494 O O . THR A 1 185 ? -10.503 1.388 -5.706 1.00 93.31 185 THR A O 1
ATOM 1497 N N . LYS A 1 186 ? -11.887 -0.093 -4.719 1.00 95.88 186 LYS A N 1
ATOM 1498 C CA . LYS A 1 186 ? -11.673 0.343 -3.340 1.00 95.88 186 LYS A CA 1
ATOM 1499 C C . LYS A 1 186 ? -10.719 -0.637 -2.674 1.00 95.88 186 LYS A C 1
ATOM 1501 O O . LYS A 1 186 ? -11.100 -1.778 -2.453 1.00 95.88 186 LYS A O 1
ATOM 1506 N N . ILE A 1 187 ? -9.528 -0.174 -2.315 1.00 97.44 187 ILE A N 1
ATOM 1507 C CA . ILE A 1 187 ? -8.533 -0.979 -1.608 1.00 97.44 187 ILE A CA 1
ATOM 1508 C C . ILE A 1 187 ? -8.485 -0.544 -0.151 1.00 97.44 187 ILE A C 1
ATOM 1510 O O . ILE A 1 187 ? -8.319 0.637 0.151 1.00 97.44 187 ILE A O 1
ATOM 1514 N N . GLN A 1 188 ? -8.648 -1.499 0.758 1.00 96.12 188 GLN A N 1
ATOM 1515 C CA . GLN A 1 188 ? -8.471 -1.261 2.181 1.00 96.12 188 GLN A CA 1
ATOM 1516 C C . GLN A 1 188 ? -6.987 -1.398 2.541 1.00 96.12 188 GLN A C 1
ATOM 1518 O O . GLN A 1 188 ? -6.354 -2.385 2.183 1.00 96.12 188 GLN A O 1
ATOM 1523 N N . CYS A 1 189 ? -6.447 -0.427 3.272 1.00 96.75 189 CYS A N 1
ATOM 1524 C CA . CYS A 1 189 ? -5.052 -0.391 3.690 1.00 96.75 189 CYS A CA 1
ATOM 1525 C C . CYS A 1 189 ? -4.947 -0.266 5.210 1.00 96.75 189 CYS A C 1
ATOM 1527 O O . CYS A 1 189 ? -5.591 0.590 5.819 1.00 96.75 189 CYS A O 1
ATOM 1529 N N . GLN A 1 190 ? -4.094 -1.084 5.817 1.00 95.69 190 GLN A N 1
ATOM 1530 C CA . GLN A 1 190 ? -3.750 -1.016 7.237 1.00 95.69 190 GLN A CA 1
ATOM 1531 C C . GLN A 1 190 ? -2.589 -0.034 7.474 1.00 95.69 190 GLN A C 1
ATOM 1533 O O . GLN A 1 190 ? -1.791 0.223 6.574 1.00 95.69 190 GLN A O 1
ATOM 1538 N N . VAL A 1 191 ? -2.442 0.511 8.682 1.00 94.75 191 VAL A N 1
ATOM 1539 C CA . VAL A 1 191 ? -1.296 1.385 9.011 1.00 94.75 191 VAL A CA 1
ATOM 1540 C C . VAL A 1 191 ? -0.078 0.572 9.421 1.00 94.75 191 VAL A C 1
ATOM 1542 O O . VAL A 1 191 ? -0.093 -0.040 10.482 1.00 94.75 191 VAL A O 1
ATOM 1545 N N . SER A 1 192 ? 1.011 0.640 8.655 1.00 94.69 192 SER A N 1
ATOM 1546 C CA . SER A 1 192 ? 2.262 -0.056 8.966 1.00 94.69 192 SER A CA 1
ATOM 1547 C C . SER A 1 192 ? 2.755 0.204 10.394 1.00 94.69 192 SER A C 1
ATOM 1549 O O . SER A 1 192 ? 2.724 1.334 10.887 1.00 94.69 192 SER A O 1
ATOM 1551 N N . LYS A 1 193 ? 3.281 -0.838 11.047 1.00 92.06 193 LYS A N 1
ATOM 1552 C CA . LYS A 1 193 ? 3.679 -0.819 12.466 1.00 92.06 193 LYS A CA 1
ATOM 1553 C C . LYS A 1 193 ? 5.027 -1.507 12.692 1.00 92.06 193 LYS A C 1
ATOM 1555 O O . LYS A 1 193 ? 5.608 -2.063 11.767 1.00 92.06 193 LYS A O 1
ATOM 1560 N N . SER A 1 194 ? 5.523 -1.449 13.928 1.00 90.38 194 SER A N 1
ATOM 1561 C CA . SER A 1 194 ? 6.697 -2.206 14.387 1.00 90.38 194 SER A CA 1
ATOM 1562 C C . SER A 1 194 ? 7.881 -2.147 13.405 1.00 90.38 194 SER A C 1
ATOM 1564 O O . SER A 1 194 ? 8.374 -1.049 13.121 1.00 90.38 194 SER A O 1
ATOM 1566 N N . ASN A 1 195 ? 8.320 -3.297 12.878 1.00 90.25 195 ASN A N 1
ATOM 1567 C CA . ASN A 1 195 ? 9.533 -3.447 12.071 1.00 90.25 195 ASN A CA 1
ATOM 1568 C C . ASN A 1 195 ? 9.381 -3.003 10.606 1.00 90.25 195 ASN A C 1
ATOM 1570 O O . ASN A 1 195 ? 10.367 -2.976 9.875 1.00 90.25 195 ASN A O 1
ATOM 1574 N N . PHE A 1 196 ? 8.175 -2.618 10.184 1.00 92.69 196 PHE A N 1
ATOM 1575 C CA . PHE A 1 196 ? 7.882 -2.147 8.828 1.00 92.69 196 PHE A CA 1
ATOM 1576 C C . PHE A 1 196 ? 7.139 -0.802 8.820 1.00 92.69 196 PHE A C 1
ATOM 1578 O O . PHE A 1 196 ? 6.594 -0.390 7.800 1.00 92.69 196 PHE A O 1
ATOM 1585 N N . ARG A 1 197 ? 7.143 -0.064 9.941 1.00 92.31 197 ARG A N 1
ATOM 1586 C CA . ARG A 1 197 ? 6.401 1.204 10.137 1.00 92.31 197 ARG A CA 1
ATOM 1587 C C . ARG A 1 197 ? 6.668 2.302 9.094 1.00 92.31 197 ARG A C 1
ATOM 1589 O O . ARG A 1 197 ? 5.879 3.238 8.966 1.00 92.31 197 ARG A O 1
ATOM 1596 N N . HIS A 1 198 ? 7.789 2.220 8.380 1.00 92.56 198 HIS A N 1
ATOM 1597 C CA . HIS A 1 198 ? 8.204 3.184 7.356 1.00 92.56 198 HIS A CA 1
ATOM 1598 C C . HIS A 1 198 ? 7.891 2.726 5.924 1.00 92.56 198 HIS A C 1
ATOM 1600 O O . HIS A 1 198 ? 8.066 3.494 4.980 1.00 92.56 198 HIS A O 1
ATOM 1606 N N . VAL A 1 199 ? 7.411 1.496 5.754 1.00 95.44 199 VAL A N 1
ATOM 1607 C CA . VAL A 1 199 ? 7.230 0.858 4.451 1.00 95.44 199 VAL A CA 1
ATOM 1608 C C . VAL A 1 199 ? 5.761 0.906 4.053 1.00 95.44 199 VAL A C 1
ATOM 1610 O O . VAL A 1 199 ? 4.885 0.633 4.876 1.00 95.44 199 VAL A O 1
ATOM 1613 N N . ASN A 1 200 ? 5.490 1.248 2.794 1.00 97.81 200 ASN A N 1
ATOM 1614 C CA . ASN A 1 200 ? 4.192 0.989 2.180 1.00 97.81 200 ASN A CA 1
ATOM 1615 C C . ASN A 1 200 ? 4.277 -0.370 1.480 1.00 97.81 200 ASN A C 1
ATOM 1617 O O . ASN A 1 200 ? 5.160 -0.575 0.649 1.00 97.81 200 ASN A O 1
ATOM 1621 N N . ILE A 1 201 ? 3.394 -1.296 1.829 1.00 97.88 201 ILE A N 1
ATOM 1622 C CA . ILE A 1 201 ? 3.372 -2.661 1.302 1.00 97.88 201 ILE A CA 1
ATOM 1623 C C . ILE A 1 201 ? 2.126 -2.809 0.439 1.00 97.88 201 ILE A C 1
ATOM 1625 O O . ILE A 1 201 ? 1.029 -2.517 0.905 1.00 97.88 201 ILE A O 1
ATOM 1629 N N . LEU A 1 202 ? 2.295 -3.266 -0.797 1.00 98.31 202 LEU A N 1
ATOM 1630 C CA . LEU A 1 202 ? 1.207 -3.724 -1.651 1.00 98.31 202 LEU A CA 1
ATOM 1631 C C . LEU A 1 202 ? 1.098 -5.241 -1.481 1.00 98.31 202 LEU A C 1
ATOM 1633 O O . LEU A 1 202 ? 1.923 -5.990 -2.011 1.00 98.31 202 LEU A O 1
ATOM 1637 N N . GLY A 1 203 ? 0.126 -5.655 -0.672 1.00 96.81 203 GLY A N 1
ATOM 1638 C CA . GLY A 1 203 ? -0.106 -7.048 -0.314 1.00 96.81 203 GLY A CA 1
ATOM 1639 C C . GLY A 1 203 ? -0.954 -7.787 -1.344 1.00 96.81 203 GLY A C 1
ATOM 1640 O O . GLY A 1 203 ? -1.467 -7.212 -2.308 1.00 96.81 203 GLY A O 1
ATOM 1641 N N . THR A 1 204 ? -1.120 -9.089 -1.125 1.00 94.88 204 THR A N 1
ATOM 1642 C CA . THR A 1 204 ? -1.920 -9.965 -1.992 1.00 94.88 204 THR A CA 1
ATOM 1643 C C . THR A 1 204 ? -3.385 -9.561 -2.065 1.00 94.88 204 THR A C 1
ATOM 1645 O O . THR A 1 204 ? -3.977 -9.689 -3.131 1.00 94.88 204 THR A O 1
ATOM 1648 N N . ASP A 1 205 ? -3.943 -8.995 -0.996 1.00 94.31 205 ASP A N 1
ATOM 1649 C CA . ASP A 1 205 ? -5.299 -8.442 -0.971 1.00 94.31 205 ASP A CA 1
ATOM 1650 C C . ASP A 1 205 ? -5.538 -7.380 -2.057 1.00 94.31 205 ASP A C 1
ATOM 1652 O O . ASP A 1 205 ? -6.567 -7.408 -2.734 1.00 94.31 205 ASP A O 1
ATOM 1656 N N . ALA A 1 206 ? -4.601 -6.451 -2.252 1.00 97.00 206 ALA A N 1
ATOM 1657 C CA . ALA A 1 206 ? -4.704 -5.434 -3.291 1.00 97.00 206 ALA A CA 1
ATOM 1658 C C . ALA A 1 206 ? -4.321 -5.974 -4.666 1.00 97.00 206 ALA A C 1
ATOM 1660 O O . ALA A 1 206 ? -4.963 -5.611 -5.649 1.00 97.00 206 ALA A O 1
ATOM 1661 N N . LEU A 1 207 ? -3.307 -6.843 -4.751 1.00 97.50 207 LEU A N 1
ATOM 1662 C CA . LEU A 1 207 ? -2.909 -7.470 -6.015 1.00 97.50 207 LEU A CA 1
ATOM 1663 C C . LEU A 1 207 ? -4.067 -8.274 -6.630 1.00 97.50 207 LEU A C 1
ATOM 1665 O O . LEU A 1 207 ? -4.323 -8.150 -7.828 1.00 97.50 207 LEU A O 1
ATOM 1669 N N . GLU A 1 208 ? -4.797 -9.035 -5.808 1.00 95.38 208 GLU A N 1
ATOM 1670 C CA . GLU A 1 208 ? -5.991 -9.783 -6.214 1.00 95.38 208 GLU A CA 1
ATOM 1671 C C . GLU A 1 208 ? -7.118 -8.842 -6.655 1.00 95.38 208 GLU A C 1
ATOM 1673 O O . GLU A 1 208 ? -7.643 -8.985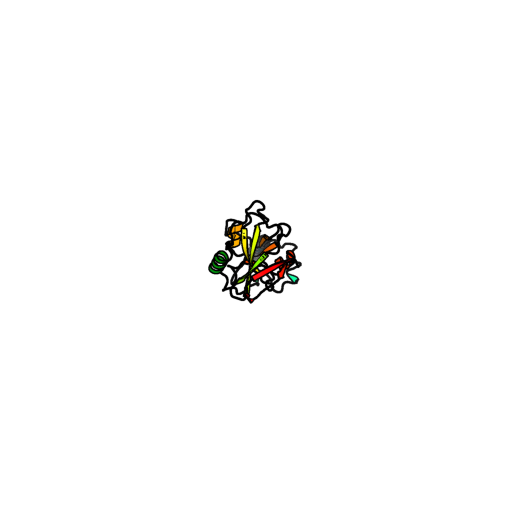 -7.758 1.00 95.38 208 GLU A O 1
ATOM 1678 N N . GLN A 1 209 ? -7.465 -7.842 -5.837 1.00 95.69 209 GLN A N 1
ATOM 1679 C CA . GLN A 1 209 ? -8.557 -6.908 -6.146 1.00 95.69 209 GLN A CA 1
ATOM 1680 C C . GLN A 1 209 ? -8.292 -6.070 -7.401 1.00 95.69 209 GLN A C 1
ATOM 1682 O O . GLN A 1 209 ? -9.214 -5.783 -8.162 1.00 95.69 209 GLN A O 1
ATOM 1687 N N . LEU A 1 210 ? -7.036 -5.688 -7.636 1.00 96.50 210 LEU A N 1
ATOM 1688 C CA . LEU A 1 210 ? -6.623 -4.984 -8.847 1.00 96.50 210 LEU A CA 1
ATOM 1689 C C . LEU A 1 210 ? -6.434 -5.938 -10.039 1.00 96.50 210 LEU A C 1
ATOM 1691 O O . LEU A 1 210 ? -6.289 -5.451 -11.160 1.00 96.50 210 LEU A O 1
ATOM 1695 N N . ASN A 1 211 ? -6.465 -7.259 -9.828 1.00 96.56 211 ASN A N 1
ATOM 1696 C CA . ASN A 1 211 ? -6.162 -8.302 -10.809 1.00 96.56 211 ASN A CA 1
ATOM 1697 C C . ASN A 1 211 ? -4.825 -8.055 -11.530 1.00 96.56 211 ASN A C 1
ATOM 1699 O O . ASN A 1 211 ? -4.782 -7.984 -12.759 1.00 96.56 211 ASN A O 1
ATOM 1703 N N . VAL A 1 212 ? -3.744 -7.857 -10.769 1.00 97.06 212 VAL A N 1
ATOM 1704 C CA . VAL A 1 212 ? -2.405 -7.565 -11.308 1.00 97.06 212 VAL A CA 1
ATOM 1705 C C . VAL A 1 212 ? -1.336 -8.520 -10.786 1.00 97.06 212 VAL A C 1
ATOM 1707 O O . VAL A 1 212 ? -1.434 -9.053 -9.683 1.00 97.06 212 VAL A O 1
ATOM 1710 N N . SER A 1 213 ? -0.274 -8.701 -11.571 1.00 96.88 213 SER A N 1
ATOM 1711 C CA . SER A 1 213 ? 0.905 -9.477 -11.186 1.00 96.88 213 SER A CA 1
ATOM 1712 C C . SER A 1 213 ? 2.204 -8.842 -11.679 1.00 96.88 213 SER A C 1
ATOM 1714 O O . SER A 1 213 ? 2.211 -7.914 -12.492 1.00 96.88 213 SER A O 1
ATOM 1716 N N . ILE A 1 214 ? 3.322 -9.343 -11.156 1.00 95.31 214 ILE A N 1
ATOM 1717 C CA . ILE A 1 214 ? 4.668 -8.965 -11.578 1.00 95.31 214 ILE A CA 1
ATOM 1718 C C . ILE A 1 214 ? 4.986 -9.710 -12.879 1.00 95.31 214 ILE A C 1
ATOM 1720 O O . ILE A 1 214 ? 5.152 -10.929 -12.896 1.00 95.31 214 ILE A O 1
ATOM 1724 N N . PHE A 1 215 ? 5.134 -8.965 -13.969 1.00 90.56 215 PHE A N 1
ATOM 1725 C CA . PHE A 1 215 ? 5.506 -9.474 -15.283 1.00 90.56 215 PHE A CA 1
ATOM 1726 C C . PHE A 1 215 ? 6.857 -8.936 -15.738 1.00 90.56 215 PHE A C 1
ATOM 1728 O O . PHE A 1 215 ? 7.311 -7.876 -15.304 1.00 90.56 215 PHE A O 1
ATOM 1735 N N . ASN A 1 216 ? 7.456 -9.655 -16.696 1.00 83.50 216 ASN A N 1
ATOM 1736 C CA . ASN A 1 216 ? 8.645 -9.235 -17.434 1.00 83.50 216 ASN A CA 1
ATOM 1737 C C . ASN A 1 216 ? 9.736 -8.709 -16.500 1.00 83.50 216 ASN A C 1
ATOM 1739 O O . ASN A 1 216 ? 9.995 -7.510 -16.488 1.00 83.50 216 ASN A O 1
ATOM 1743 N N . VAL A 1 217 ? 10.356 -9.614 -15.737 1.00 86.06 217 VAL A N 1
ATOM 1744 C CA . VAL A 1 217 ? 11.437 -9.310 -14.788 1.00 86.06 217 VAL A CA 1
ATOM 1745 C C . VAL A 1 217 ? 12.801 -9.585 -15.441 1.00 86.06 217 VAL A C 1
ATOM 1747 O O . VAL A 1 217 ? 13.382 -10.656 -15.242 1.00 86.06 217 VAL A O 1
ATOM 1750 N N . PRO A 1 218 ? 13.355 -8.680 -16.273 1.00 80.88 218 PRO A N 1
ATOM 1751 C CA . PRO A 1 218 ? 14.731 -8.790 -16.721 1.00 80.88 218 PRO A CA 1
ATOM 1752 C C . PRO A 1 218 ? 15.659 -8.506 -15.536 1.00 80.88 218 PRO A C 1
ATOM 1754 O O . PRO A 1 218 ? 16.099 -7.376 -15.349 1.00 80.88 218 PRO A O 1
ATOM 1757 N N . TRP A 1 219 ? 16.006 -9.542 -14.768 1.00 80.06 219 TRP A N 1
ATOM 1758 C CA . TRP A 1 219 ? 16.857 -9.450 -13.571 1.00 80.06 219 TRP A CA 1
ATOM 1759 C C . TRP A 1 219 ? 18.126 -8.608 -13.774 1.00 80.06 219 TRP A C 1
ATOM 1761 O O . TRP A 1 219 ? 18.489 -7.814 -12.918 1.00 80.06 219 TRP A O 1
ATOM 1771 N N . LYS A 1 220 ? 18.759 -8.701 -14.953 1.00 78.38 220 LYS A N 1
ATOM 1772 C CA . LYS A 1 220 ? 19.956 -7.913 -15.305 1.00 78.38 220 LYS A CA 1
ATOM 1773 C C . LYS A 1 220 ? 19.718 -6.403 -15.410 1.00 78.38 220 LYS A C 1
ATOM 1775 O O . LYS A 1 220 ? 20.673 -5.642 -15.338 1.00 78.38 220 LYS A O 1
ATOM 1780 N N . ARG A 1 221 ? 18.479 -5.980 -15.659 1.00 76.00 221 ARG A N 1
ATOM 1781 C CA . ARG A 1 221 ? 18.085 -4.571 -15.799 1.00 76.00 221 ARG A CA 1
ATOM 1782 C C . ARG A 1 221 ? 17.456 -4.011 -14.525 1.00 76.00 221 ARG A C 1
ATOM 1784 O O . ARG A 1 221 ? 17.202 -2.816 -14.488 1.00 76.00 221 ARG A O 1
ATOM 1791 N N . GLY A 1 222 ? 17.188 -4.851 -13.519 1.00 86.38 222 GLY A N 1
ATOM 1792 C CA . GLY A 1 222 ? 16.607 -4.413 -12.249 1.00 86.38 222 GLY A CA 1
ATOM 1793 C C . GLY A 1 222 ? 15.231 -3.762 -12.396 1.00 86.38 222 GLY A C 1
ATOM 1794 O O . GLY A 1 222 ? 14.892 -2.889 -11.613 1.00 86.38 222 GLY A O 1
ATOM 1795 N N . GLN A 1 223 ? 14.450 -4.136 -13.409 1.00 90.88 223 GLN A N 1
ATOM 1796 C CA . GLN A 1 223 ? 13.129 -3.562 -13.679 1.00 90.88 223 GLN A CA 1
ATOM 1797 C C . GLN A 1 223 ? 12.079 -4.661 -13.784 1.00 90.88 223 GLN A C 1
ATOM 1799 O O . GLN A 1 223 ? 12.406 -5.812 -14.078 1.00 90.88 223 GLN A O 1
ATOM 1804 N N . PHE A 1 224 ? 10.821 -4.293 -13.566 1.00 94.62 224 PHE A N 1
ATOM 1805 C CA . PHE A 1 224 ? 9.663 -5.151 -13.796 1.00 94.62 224 PHE A CA 1
ATOM 1806 C C . PHE A 1 224 ? 8.456 -4.320 -14.238 1.00 94.62 224 PHE A C 1
ATOM 1808 O O . PHE A 1 224 ? 8.500 -3.086 -14.244 1.00 94.62 224 PHE A O 1
ATOM 1815 N N . LYS A 1 225 ? 7.370 -4.995 -14.610 1.00 95.44 225 LYS A N 1
ATOM 1816 C CA . LYS A 1 225 ? 6.066 -4.360 -14.813 1.00 95.44 225 LYS A CA 1
ATOM 1817 C C . LYS A 1 225 ? 5.043 -4.960 -13.867 1.00 95.44 225 LYS A C 1
ATOM 1819 O O . LYS A 1 225 ? 4.965 -6.179 -13.758 1.00 95.44 225 LYS A O 1
ATOM 1824 N N . LEU A 1 226 ? 4.257 -4.112 -13.221 1.00 97.56 226 LEU A N 1
ATOM 1825 C CA . LEU A 1 226 ? 3.009 -4.520 -12.591 1.00 97.56 226 LEU A CA 1
ATOM 1826 C C . LEU A 1 226 ? 1.905 -4.372 -13.643 1.00 97.56 226 LEU A C 1
ATOM 1828 O O . LEU A 1 226 ? 1.684 -3.263 -14.131 1.00 97.56 226 LEU A O 1
ATOM 1832 N N . ASP A 1 227 ? 1.274 -5.472 -14.043 1.00 97.56 227 ASP A N 1
ATOM 1833 C CA . ASP A 1 227 ? 0.311 -5.488 -15.154 1.00 97.56 227 ASP A CA 1
ATOM 1834 C C . ASP A 1 227 ? -0.883 -6.396 -14.860 1.00 97.56 227 ASP A C 1
ATOM 1836 O O . ASP A 1 227 ? -0.802 -7.247 -13.972 1.00 97.56 227 ASP A O 1
ATOM 1840 N N . LYS A 1 228 ? -1.982 -6.202 -15.593 1.00 95.06 228 LYS A N 1
ATOM 1841 C CA . LYS A 1 228 ? -3.201 -7.006 -15.455 1.00 95.06 228 LYS A CA 1
ATOM 1842 C C . LYS A 1 228 ? -2.934 -8.470 -15.827 1.00 95.06 228 LYS A C 1
ATOM 1844 O O . LYS A 1 228 ? -2.185 -8.744 -16.765 1.00 95.06 228 LYS A O 1
ATOM 1849 N N . ILE A 1 229 ? -3.550 -9.383 -15.073 1.00 88.12 229 ILE A N 1
ATOM 1850 C CA . ILE A 1 229 ? -3.586 -10.831 -15.352 1.00 88.12 229 ILE A CA 1
ATOM 1851 C C . ILE A 1 229 ? -4.678 -11.131 -16.377 1.00 88.12 229 ILE A C 1
ATOM 1853 O O . ILE A 1 229 ? -5.799 -10.590 -16.204 1.00 88.12 229 ILE A O 1
#

pLDDT: mean 85.2, std 15.6, range [42.12, 98.56]

Sequence (229 aa):
MLSLFRVTRHNVARFASNRSAFADFDKKHKDQLEGLRKQLEAMKTEVDGLMNQIENLPMRTPYDEKWQAYLAVPYKDYDVAMPDIGNEDYNSLAYYYEIENLSPANSFPSPAFPVAGTIHHSNRFMVPLVCQLIEKPDSQPINIWFLVDTGAPYTCISLKTVEALIGTRDTDQRVFNLHIQEKSTKIQCQVSKSNFRHVNILGTDALEQLNVSIFNVPWKRGQFKLDKI

Foldseek 3Di:
DVVVVVVVVVVVVVVVVVVVVVVVVVVVVVVVVVVVVVVVVVVVVVVVVVVVVVVPDPDDDPVCPVVVVVDPDDPVGDDDADQPDAPVNQVVCCVPVVAHALAFDPDQDVVLDWFKWFQPPLHWTKTWKWKAFPVCPPDTTGTHIAGEDAPAQFFADALVNVCSRVVDSPDPDQKTWMDISDPPFTHIYGQDDDNCNRHGYDYPSNCVRVQWDWADCPSVVRMTITGHD

Secondary structure (DSSP, 8-state):
-HHHHHHHHHHHHHHHHHHHHHHHHHHHHHHHHHHHHHHHHHHHHHHHHHHHHHHTS----HHHHHHHTT-SS-TTT-----TT-SHHHHHHHHHHHS--TT-B-SS--SS---EEEEEETTTEEEEEEEEEETT-TTSPPEEEEEEE-TT-SS-EE-HHHHHHHHS-S-----EEEEEESEEEEEEEEEEP-GGGTT--EE-HHHHHHTTEEEE---GGGTEEEEEE-